Protein AF-A0A6J8EMW8-F1 (afdb_monomer_lite)

Organism: Mytilus coruscus (NCBI:txid42192)

Structure (mmCIF, N/CA/C/O backbone):
data_AF-A0A6J8EMW8-F1
#
_entry.id   AF-A0A6J8EMW8-F1
#
loop_
_atom_site.group_PDB
_atom_site.id
_atom_site.type_symbol
_atom_site.label_atom_id
_atom_site.label_alt_id
_atom_site.label_comp_id
_atom_site.label_asym_id
_atom_site.label_entity_id
_atom_site.label_seq_id
_atom_site.pdbx_PDB_ins_code
_atom_site.Cartn_x
_atom_site.Cartn_y
_atom_site.Cartn_z
_atom_site.occupancy
_atom_site.B_iso_or_equiv
_atom_site.auth_seq_id
_atom_site.auth_comp_id
_atom_site.auth_asym_id
_atom_site.auth_atom_id
_atom_site.pdbx_PDB_model_num
ATOM 1 N N . MET A 1 1 ? 28.071 22.663 7.106 1.00 43.09 1 MET A N 1
ATOM 2 C CA . MET A 1 1 ? 27.279 22.134 5.974 1.00 43.09 1 MET A CA 1
ATOM 3 C C . MET A 1 1 ? 26.063 21.411 6.516 1.00 43.09 1 MET A C 1
ATOM 5 O O . MET A 1 1 ? 26.226 20.433 7.240 1.00 43.09 1 MET A O 1
ATOM 9 N N . GLU A 1 2 ? 24.866 21.883 6.182 1.00 43.53 2 GLU A N 1
ATOM 10 C CA . GLU A 1 2 ? 23.633 21.139 6.447 1.00 43.53 2 GLU A CA 1
ATOM 11 C C . GLU A 1 2 ? 23.593 19.856 5.607 1.00 43.53 2 GLU A C 1
ATOM 13 O O . GLU A 1 2 ? 24.035 19.826 4.455 1.00 43.53 2 GLU A O 1
ATOM 18 N N . LYS A 1 3 ? 23.073 18.764 6.176 1.00 51.41 3 LYS A N 1
ATOM 19 C CA . LYS A 1 3 ? 22.907 17.511 5.433 1.00 51.41 3 LYS A CA 1
ATOM 20 C C . LYS A 1 3 ? 21.648 17.589 4.573 1.00 51.41 3 LYS A C 1
ATOM 22 O O . LYS A 1 3 ? 20.553 17.336 5.060 1.00 51.41 3 LYS A O 1
ATOM 27 N N . THR A 1 4 ? 21.823 17.783 3.269 1.00 61.56 4 THR A N 1
ATOM 28 C CA . THR A 1 4 ? 20.757 17.699 2.246 1.00 61.56 4 THR A CA 1
ATOM 29 C C . THR A 1 4 ? 20.155 16.290 2.067 1.00 61.56 4 THR A C 1
ATOM 31 O O . THR A 1 4 ? 19.261 16.079 1.251 1.00 61.56 4 THR A O 1
ATOM 34 N N . CYS A 1 5 ? 20.643 15.302 2.822 1.00 65.81 5 CYS A N 1
ATOM 35 C CA . CYS A 1 5 ? 20.343 13.880 2.698 1.00 65.81 5 CYS A CA 1
ATOM 36 C C . CYS A 1 5 ? 19.839 13.322 4.041 1.00 65.81 5 CYS A C 1
ATOM 38 O O . CYS A 1 5 ? 20.549 13.358 5.045 1.00 65.81 5 CYS A O 1
ATOM 40 N N . GLY A 1 6 ? 18.633 12.745 4.047 1.00 55.22 6 GLY A N 1
ATOM 41 C CA . GLY A 1 6 ? 17.959 12.240 5.251 1.00 55.22 6 GLY A CA 1
ATOM 42 C C . GLY A 1 6 ? 18.394 10.856 5.753 1.00 55.22 6 GLY A C 1
ATOM 43 O O . GLY A 1 6 ? 17.701 10.276 6.587 1.00 55.22 6 GLY A O 1
ATOM 44 N N . CYS A 1 7 ? 19.495 10.294 5.247 1.00 59.09 7 CYS A N 1
ATOM 45 C CA . CYS A 1 7 ? 19.963 8.963 5.649 1.00 59.09 7 CYS A CA 1
ATOM 46 C C . CYS A 1 7 ? 20.483 8.961 7.095 1.00 59.09 7 CYS A C 1
ATOM 48 O O . CYS A 1 7 ? 21.329 9.780 7.464 1.00 59.09 7 CYS A O 1
ATOM 50 N N . LYS A 1 8 ? 20.007 8.007 7.903 1.00 50.31 8 LYS A N 1
ATOM 51 C CA . LYS A 1 8 ? 20.436 7.792 9.290 1.00 50.31 8 LYS A CA 1
ATOM 52 C C . LYS A 1 8 ? 20.840 6.325 9.465 1.00 50.31 8 LYS A C 1
ATOM 54 O O . LYS A 1 8 ? 20.014 5.436 9.302 1.00 50.31 8 LYS A O 1
ATOM 59 N N . GLY A 1 9 ? 22.102 6.072 9.810 1.00 58.66 9 GLY A N 1
ATOM 60 C CA . GLY A 1 9 ? 22.631 4.718 10.002 1.00 58.66 9 GLY A CA 1
ATOM 61 C C . GLY A 1 9 ? 23.286 4.124 8.751 1.00 58.66 9 GLY A C 1
ATOM 62 O O . GLY A 1 9 ? 23.916 4.835 7.975 1.00 58.66 9 GLY A O 1
ATOM 63 N N . ILE A 1 10 ? 23.168 2.804 8.601 1.00 51.97 10 ILE A N 1
ATOM 64 C CA . ILE A 1 10 ? 24.055 1.965 7.770 1.00 51.97 10 ILE A CA 1
ATOM 65 C C . ILE A 1 10 ? 23.689 1.940 6.278 1.00 51.97 10 ILE A C 1
ATOM 67 O O . ILE A 1 10 ? 24.398 1.346 5.474 1.00 51.97 10 ILE A O 1
ATOM 71 N N . ARG A 1 11 ? 22.551 2.543 5.910 1.00 54.72 11 ARG A N 1
ATOM 72 C CA . ARG A 1 11 ? 22.044 2.591 4.534 1.00 54.72 11 ARG A CA 1
ATOM 73 C C . ARG A 1 11 ? 22.173 4.011 3.992 1.00 54.72 11 ARG A C 1
ATOM 75 O O . ARG A 1 11 ? 21.545 4.939 4.496 1.00 54.72 11 ARG A O 1
ATOM 82 N N . SER A 1 12 ? 22.981 4.156 2.954 1.00 60.19 12 SER A N 1
ATOM 83 C CA . SER A 1 12 ? 23.178 5.369 2.163 1.00 60.19 12 SER A CA 1
ATOM 84 C C . SER A 1 12 ? 22.170 5.448 1.003 1.00 60.19 12 SER A C 1
ATOM 86 O O . SER A 1 12 ? 21.790 4.434 0.412 1.00 60.19 12 SER A O 1
ATOM 88 N N . CYS A 1 13 ? 21.750 6.657 0.625 1.00 60.66 13 CYS A N 1
ATOM 89 C CA . CYS A 1 13 ? 21.109 6.910 -0.670 1.00 60.66 13 CYS A CA 1
ATOM 90 C C . CYS A 1 13 ? 22.155 7.372 -1.695 1.00 60.66 13 CYS A C 1
ATOM 92 O O . CYS A 1 13 ? 23.241 7.801 -1.313 1.00 60.66 13 CYS A O 1
ATOM 94 N N . ILE A 1 14 ? 21.803 7.361 -2.984 1.00 61.41 14 ILE A N 1
ATOM 95 C CA . ILE A 1 14 ? 22.722 7.700 -4.084 1.00 61.41 14 ILE A CA 1
ATOM 96 C C . ILE A 1 14 ? 23.385 9.088 -3.935 1.00 61.41 14 ILE A C 1
ATOM 98 O O . ILE A 1 14 ? 24.559 9.254 -4.255 1.00 61.41 14 ILE A O 1
ATOM 102 N N . LEU A 1 15 ? 22.678 10.075 -3.366 1.00 63.25 15 LEU A N 1
ATOM 103 C CA . LEU A 1 15 ? 23.228 11.407 -3.063 1.00 63.25 15 LEU A CA 1
ATOM 104 C C . LEU A 1 15 ? 24.279 11.361 -1.946 1.00 63.25 15 LEU A C 1
ATOM 106 O O . LEU A 1 15 ? 25.277 12.072 -1.986 1.00 63.25 15 LEU A O 1
ATOM 110 N N . CYS A 1 16 ? 24.045 10.519 -0.940 1.00 65.69 16 CYS A N 1
ATOM 111 C CA . CYS A 1 16 ? 24.935 10.339 0.200 1.00 65.69 16 CYS A CA 1
ATOM 112 C C . CYS A 1 16 ? 26.183 9.494 -0.128 1.00 65.69 16 CYS A C 1
ATOM 114 O O . CYS A 1 16 ? 27.063 9.441 0.725 1.00 65.69 16 CYS A O 1
ATOM 116 N N . GLU A 1 17 ? 26.250 8.857 -1.305 1.00 65.81 17 GLU A N 1
ATOM 117 C CA . GLU A 1 17 ? 27.410 8.086 -1.799 1.00 65.81 17 GLU A CA 1
ATOM 118 C C . GLU A 1 17 ? 28.258 8.876 -2.791 1.00 65.81 17 GLU A C 1
ATOM 120 O O . GLU A 1 17 ? 29.477 8.848 -2.697 1.00 65.81 17 GLU A O 1
ATOM 125 N N . LYS A 1 18 ? 27.620 9.646 -3.688 1.00 65.88 18 LYS A N 1
ATOM 126 C CA . LYS A 1 18 ? 28.316 10.631 -4.538 1.00 65.88 18 LYS A CA 1
ATOM 127 C C . LYS A 1 18 ? 29.030 11.712 -3.715 1.00 65.88 18 LYS A C 1
ATOM 129 O O . LYS A 1 18 ? 29.966 12.337 -4.191 1.00 65.88 18 LYS A O 1
ATOM 134 N N . GLN A 1 19 ? 28.573 11.942 -2.484 1.00 64.25 19 GLN A N 1
ATOM 135 C CA . GLN A 1 19 ? 29.317 12.669 -1.461 1.00 64.25 19 GLN A CA 1
ATOM 136 C C . GLN A 1 19 ? 30.208 11.675 -0.712 1.00 64.25 19 GLN A C 1
ATOM 138 O O . GLN A 1 19 ? 29.730 11.058 0.244 1.00 64.25 19 GLN A O 1
ATOM 143 N N . GLU A 1 20 ? 31.468 11.538 -1.131 1.00 51.03 20 GLU A N 1
ATOM 144 C CA . GLU A 1 20 ? 32.451 10.654 -0.496 1.00 51.03 20 GLU A CA 1
ATOM 145 C C . GLU A 1 20 ? 32.446 10.826 1.030 1.00 51.03 20 GLU A C 1
ATOM 147 O O . GLU A 1 20 ? 32.724 11.899 1.571 1.00 51.03 20 GLU A O 1
ATOM 152 N N . LYS A 1 21 ? 32.081 9.761 1.748 1.00 51.31 21 LYS A N 1
ATOM 153 C CA . LYS A 1 21 ? 32.115 9.713 3.211 1.00 51.31 21 LYS A CA 1
ATOM 154 C C . LYS A 1 21 ? 32.904 8.485 3.640 1.00 51.31 21 LYS A C 1
ATOM 156 O O . LYS A 1 21 ? 32.658 7.418 3.082 1.00 51.31 21 LYS A O 1
ATOM 161 N N . PRO A 1 22 ? 33.787 8.593 4.652 1.00 42.34 22 PRO A N 1
ATOM 162 C CA . PRO A 1 22 ? 34.533 7.446 5.143 1.00 42.34 22 PRO A CA 1
ATOM 163 C C . PRO A 1 22 ? 33.567 6.369 5.633 1.00 42.34 22 PRO A C 1
ATOM 165 O O . PRO A 1 22 ? 32.820 6.572 6.598 1.00 42.34 22 PRO A O 1
ATOM 168 N N . THR A 1 23 ? 33.570 5.224 4.958 1.00 45.28 23 THR A N 1
ATOM 169 C CA . THR A 1 23 ? 32.759 4.071 5.332 1.00 45.28 23 THR A CA 1
ATOM 170 C C . THR A 1 23 ? 33.247 3.569 6.685 1.00 45.28 23 THR A C 1
ATOM 172 O O . THR A 1 23 ? 34.310 2.958 6.779 1.00 45.28 23 THR A O 1
ATOM 175 N N . LYS A 1 24 ? 32.485 3.812 7.759 1.00 42.31 24 LYS A N 1
ATOM 176 C CA . LYS A 1 24 ? 32.737 3.125 9.030 1.00 42.31 24 LYS A CA 1
ATOM 177 C C . LYS A 1 24 ? 32.479 1.641 8.800 1.00 42.31 24 LYS A C 1
ATOM 179 O O . LYS A 1 24 ? 31.320 1.234 8.733 1.00 42.31 24 LYS A O 1
ATOM 184 N N . GLN A 1 25 ? 33.555 0.868 8.653 1.00 42.25 25 GLN A N 1
ATOM 185 C CA . GLN A 1 25 ? 33.503 -0.586 8.563 1.00 42.25 25 GLN A CA 1
ATOM 186 C C . GLN A 1 25 ? 32.680 -1.113 9.739 1.00 42.25 25 GLN A C 1
ATOM 188 O O . GLN A 1 25 ? 33.039 -0.929 10.902 1.00 42.25 25 GLN A O 1
ATOM 193 N N . GLN A 1 26 ? 31.547 -1.735 9.432 1.00 46.72 26 GLN A N 1
ATOM 194 C CA . GLN A 1 26 ? 30.819 -2.518 10.412 1.00 46.72 26 GLN A CA 1
ATOM 195 C C . GLN A 1 26 ? 31.271 -3.962 10.288 1.00 46.72 26 GLN A C 1
ATOM 197 O O . GLN A 1 26 ? 31.172 -4.550 9.213 1.00 46.72 26 GLN A O 1
ATOM 202 N N . ASN A 1 27 ? 31.721 -4.529 11.406 1.00 38.59 27 ASN A N 1
ATOM 203 C CA . ASN A 1 27 ? 31.929 -5.963 11.537 1.00 38.59 27 ASN A CA 1
ATOM 204 C C . ASN A 1 27 ? 30.589 -6.675 11.320 1.00 38.59 27 ASN A C 1
ATOM 206 O O . ASN A 1 27 ? 29.778 -6.787 12.239 1.00 38.59 27 ASN A O 1
ATOM 210 N N . CYS A 1 28 ? 30.354 -7.142 10.095 1.00 38.62 28 CYS A N 1
ATOM 211 C CA . CYS A 1 28 ? 29.247 -8.031 9.793 1.00 38.62 28 CYS A CA 1
ATOM 212 C C . CYS A 1 28 ? 29.591 -9.400 10.391 1.00 38.62 28 CYS A C 1
ATOM 214 O O . CYS A 1 28 ? 30.451 -10.118 9.881 1.00 38.62 28 CYS A O 1
ATOM 216 N N . GLN A 1 29 ? 28.992 -9.721 11.538 1.00 43.06 29 GLN A N 1
ATOM 217 C CA . GLN A 1 29 ? 29.169 -11.028 12.163 1.00 43.06 29 GLN A CA 1
ATOM 218 C C . GLN A 1 29 ? 28.589 -12.108 11.244 1.00 43.06 29 GLN A C 1
ATOM 220 O O . GLN A 1 29 ? 27.464 -11.952 10.780 1.00 43.06 29 GLN A O 1
ATOM 225 N N . LYS A 1 30 ? 29.396 -13.153 10.998 1.00 41.03 30 LYS A N 1
ATOM 226 C CA . LYS A 1 30 ? 29.117 -14.400 10.256 1.00 41.03 30 LYS A CA 1
ATOM 227 C C . LYS A 1 30 ? 27.807 -14.398 9.457 1.00 41.03 30 LYS A C 1
ATOM 229 O O . LYS A 1 30 ? 26.738 -14.640 10.006 1.00 41.03 30 LYS A O 1
ATOM 234 N N . SER A 1 31 ? 27.929 -14.202 8.148 1.00 47.88 31 SER A N 1
ATOM 235 C CA . SER A 1 31 ? 26.835 -14.393 7.201 1.00 47.88 31 SER A CA 1
ATOM 236 C C . SER A 1 31 ? 26.283 -15.816 7.281 1.00 47.88 31 SER A C 1
ATOM 238 O O . SER A 1 31 ? 26.969 -16.769 6.900 1.00 47.88 31 SER A O 1
ATOM 240 N N . ASP A 1 32 ? 25.024 -15.951 7.696 1.00 47.19 32 ASP A N 1
ATOM 241 C CA . ASP A 1 32 ? 24.216 -17.094 7.285 1.00 47.19 32 ASP A CA 1
ATOM 242 C C . ASP A 1 32 ? 24.241 -17.167 5.751 1.00 47.19 32 ASP A C 1
ATOM 244 O O . ASP A 1 32 ? 24.115 -16.145 5.068 1.00 47.19 32 ASP A O 1
ATOM 248 N N . CYS A 1 33 ? 24.426 -18.364 5.195 1.00 54.94 33 CYS A N 1
ATOM 249 C CA . CYS A 1 33 ? 24.349 -18.560 3.751 1.00 54.94 33 CYS A CA 1
ATOM 250 C C . CYS A 1 33 ? 22.879 -18.414 3.331 1.00 54.94 33 CYS A C 1
ATOM 252 O O . CYS A 1 33 ? 22.048 -19.248 3.689 1.00 54.94 33 CYS A O 1
ATOM 254 N N . VAL A 1 34 ? 22.557 -17.326 2.628 1.00 64.12 34 VAL A N 1
ATOM 255 C CA . VAL A 1 34 ? 21.206 -17.019 2.142 1.00 64.12 34 VAL A CA 1
ATOM 256 C C . VAL A 1 34 ? 21.229 -17.022 0.621 1.00 64.12 34 VAL A C 1
ATOM 258 O O . VAL A 1 34 ? 21.973 -16.250 0.019 1.00 64.12 34 VAL A O 1
ATOM 261 N N . ASP A 1 35 ? 20.393 -17.859 0.014 1.00 72.94 35 ASP A N 1
ATOM 262 C CA . ASP A 1 35 ? 20.190 -17.871 -1.433 1.00 72.94 35 ASP A CA 1
ATOM 263 C C . ASP A 1 35 ? 19.487 -16.580 -1.887 1.00 72.94 35 ASP A C 1
ATOM 265 O O . ASP A 1 35 ? 18.457 -16.180 -1.332 1.00 72.94 35 ASP A O 1
ATOM 269 N N . ILE A 1 36 ? 20.049 -15.919 -2.901 1.00 73.25 36 ILE A N 1
ATOM 270 C CA . ILE A 1 36 ? 19.516 -14.676 -3.474 1.00 73.25 36 ILE A CA 1
ATOM 271 C C . ILE A 1 36 ? 18.836 -14.998 -4.802 1.00 73.25 36 ILE A C 1
ATOM 273 O O . ILE A 1 36 ? 19.424 -15.658 -5.659 1.00 73.25 36 ILE A O 1
ATOM 277 N N . TYR A 1 37 ? 17.610 -14.503 -4.980 1.00 78.75 37 TYR A N 1
ATOM 278 C CA . TYR A 1 37 ? 16.812 -14.732 -6.180 1.00 78.75 37 TYR A CA 1
ATOM 279 C C . TYR A 1 37 ? 16.328 -13.419 -6.797 1.00 78.75 37 TYR A C 1
ATOM 281 O O . TYR A 1 37 ? 15.740 -12.588 -6.103 1.00 78.75 37 TYR A O 1
ATOM 289 N N . ASP A 1 38 ? 16.491 -13.290 -8.111 1.00 78.81 38 ASP A N 1
ATOM 290 C CA . ASP A 1 38 ? 15.927 -12.197 -8.898 1.00 78.81 38 ASP A CA 1
ATOM 291 C C . ASP A 1 38 ? 14.484 -12.534 -9.300 1.00 78.81 38 ASP A C 1
ATOM 293 O O . ASP A 1 38 ? 14.216 -13.572 -9.911 1.00 78.81 38 ASP A O 1
ATOM 297 N N . PHE A 1 39 ? 13.536 -11.658 -8.959 1.00 78.56 39 PHE A N 1
ATOM 298 C CA . PHE A 1 39 ? 12.125 -11.826 -9.310 1.00 78.56 39 PHE A CA 1
ATOM 299 C C . PHE A 1 39 ? 11.807 -11.183 -10.661 1.00 78.56 39 PHE A C 1
ATOM 301 O O . PHE A 1 39 ? 11.832 -9.959 -10.795 1.00 78.56 39 PHE A O 1
ATOM 308 N N . PHE A 1 40 ? 11.453 -12.001 -11.655 1.00 76.38 40 PHE A N 1
ATOM 309 C CA . PHE A 1 40 ? 11.053 -11.508 -12.971 1.00 76.38 40 PHE A CA 1
ATOM 310 C C . PHE A 1 40 ? 9.530 -11.398 -13.071 1.00 76.38 40 PHE A C 1
ATOM 312 O O . PHE A 1 40 ? 8.828 -12.401 -13.212 1.00 76.38 40 PHE A O 1
ATOM 319 N N . ALA A 1 41 ? 9.035 -10.159 -13.016 1.00 69.94 41 ALA A N 1
ATOM 320 C CA . ALA A 1 41 ? 7.611 -9.834 -12.966 1.00 69.94 41 ALA A CA 1
ATOM 321 C C . ALA A 1 41 ? 6.795 -10.456 -14.114 1.00 69.94 41 ALA A C 1
ATOM 323 O O . ALA A 1 41 ? 5.781 -11.095 -13.857 1.00 69.94 41 ALA A O 1
ATOM 324 N N . ILE A 1 42 ? 7.263 -10.330 -15.361 1.00 67.94 42 ILE A N 1
ATOM 325 C CA . ILE A 1 42 ? 6.510 -10.727 -16.568 1.00 67.94 42 ILE A CA 1
ATOM 326 C C . ILE A 1 42 ? 6.131 -12.219 -16.562 1.00 67.94 42 ILE A C 1
ATOM 328 O O . ILE A 1 42 ? 5.068 -12.580 -17.054 1.00 67.94 42 ILE A O 1
ATOM 332 N N . VAL A 1 43 ? 6.973 -13.085 -15.984 1.00 66.94 43 VAL A N 1
ATOM 333 C CA . VAL A 1 43 ? 6.746 -14.546 -15.957 1.00 66.94 43 VAL A CA 1
ATOM 334 C C . VAL A 1 43 ? 6.496 -15.102 -14.548 1.00 66.94 43 VAL A C 1
ATOM 336 O O . VAL A 1 43 ? 6.361 -16.312 -14.389 1.00 66.94 43 VAL A O 1
ATOM 339 N N . VAL A 1 44 ? 6.478 -14.238 -13.523 1.00 68.00 44 VAL A N 1
ATOM 340 C CA . VAL A 1 44 ? 6.294 -14.575 -12.095 1.00 68.00 44 VAL A CA 1
ATOM 341 C C . VAL A 1 44 ? 7.218 -15.723 -11.624 1.00 68.00 44 VAL A C 1
ATOM 343 O O . VAL A 1 44 ? 6.817 -16.632 -10.893 1.00 68.00 44 VAL A O 1
ATOM 346 N N . LYS A 1 45 ? 8.493 -15.692 -12.045 1.00 72.88 45 LYS A N 1
ATOM 347 C CA . LYS A 1 45 ? 9.536 -16.658 -11.631 1.00 72.88 45 LYS A CA 1
ATOM 348 C C . LYS A 1 45 ? 10.634 -15.982 -10.814 1.00 72.88 45 LYS A C 1
ATOM 350 O O . LYS A 1 45 ? 10.995 -14.832 -11.067 1.00 72.88 45 LYS A O 1
ATOM 355 N N . LEU A 1 46 ? 11.184 -16.736 -9.864 1.00 70.44 46 LEU A N 1
ATOM 356 C CA . LEU A 1 46 ? 12.401 -16.397 -9.127 1.00 70.44 46 LEU A CA 1
ATOM 357 C C . LEU A 1 46 ? 13.591 -17.149 -9.724 1.00 70.44 46 LEU A C 1
ATOM 359 O O . LEU A 1 46 ? 13.548 -18.376 -9.818 1.00 70.44 46 LEU A O 1
ATOM 363 N N . TRP A 1 47 ? 14.655 -16.430 -10.073 1.00 76.81 47 TRP A N 1
ATOM 364 C CA . TRP A 1 47 ? 15.882 -16.975 -10.658 1.00 76.81 47 TRP A CA 1
ATOM 365 C C . TRP A 1 47 ? 17.021 -16.910 -9.645 1.00 76.81 47 TRP A C 1
ATOM 367 O O . TRP A 1 47 ? 17.319 -15.827 -9.152 1.00 76.81 47 TRP A O 1
ATOM 377 N N . LEU A 1 48 ? 17.659 -18.040 -9.324 1.00 75.56 48 LEU A N 1
ATOM 378 C CA . LEU A 1 48 ? 18.800 -18.051 -8.401 1.00 75.56 48 LEU A CA 1
ATOM 379 C C . LEU A 1 48 ? 19.968 -17.247 -8.998 1.00 75.56 48 LEU A C 1
ATOM 381 O O . LEU A 1 48 ? 20.451 -17.574 -10.081 1.00 75.56 48 LEU A O 1
ATOM 385 N N . GLN A 1 49 ? 20.418 -16.213 -8.284 1.00 64.94 49 GLN A N 1
ATOM 386 C CA . GLN A 1 49 ? 21.503 -15.329 -8.719 1.00 64.94 49 GLN A CA 1
ATOM 387 C C . GLN A 1 49 ? 22.876 -15.926 -8.369 1.00 64.94 49 GLN A C 1
ATOM 389 O O . GLN A 1 49 ? 23.785 -15.932 -9.193 1.00 64.94 49 GLN A O 1
ATOM 394 N N . SER A 1 50 ? 23.011 -16.470 -7.154 1.00 58.75 50 SER A N 1
ATOM 395 C CA . SER A 1 50 ? 24.060 -17.415 -6.744 1.00 58.75 50 SER A CA 1
ATOM 396 C C . SER A 1 50 ? 23.704 -18.015 -5.379 1.00 58.75 50 SER A C 1
ATOM 398 O O . SER A 1 50 ? 23.155 -17.318 -4.523 1.00 58.75 50 SER A O 1
ATOM 400 N N . SER A 1 51 ? 24.034 -19.289 -5.155 1.00 50.34 51 SER A N 1
ATOM 401 C CA . SER A 1 51 ? 24.212 -19.817 -3.800 1.00 50.34 51 SER A CA 1
ATOM 402 C C . SER A 1 51 ? 25.685 -19.617 -3.419 1.00 50.34 51 SER A C 1
ATOM 404 O O . SER A 1 51 ? 26.577 -19.826 -4.240 1.00 50.34 51 SER A O 1
ATOM 406 N N . GLN A 1 52 ? 25.992 -19.248 -2.172 1.00 48.66 52 GLN A N 1
ATOM 407 C CA . GLN A 1 52 ? 27.387 -19.272 -1.686 1.00 48.66 52 GLN A CA 1
ATOM 408 C C . GLN A 1 52 ? 27.800 -20.665 -1.173 1.00 48.66 52 GLN A C 1
ATOM 410 O O . GLN A 1 52 ? 28.664 -20.793 -0.306 1.00 48.66 52 GLN A O 1
ATOM 415 N N . LYS A 1 53 ? 27.180 -21.726 -1.705 1.00 41.44 53 LYS A N 1
ATOM 416 C CA . LYS A 1 53 ? 27.499 -23.122 -1.396 1.00 41.44 53 LYS A CA 1
ATOM 417 C C . LYS A 1 53 ? 27.947 -23.857 -2.660 1.00 41.44 53 LYS A C 1
ATOM 419 O O . LYS A 1 53 ? 27.126 -24.307 -3.448 1.00 41.44 53 LYS A O 1
ATOM 424 N N . SER A 1 54 ? 29.266 -24.000 -2.779 1.00 37.62 54 SER A N 1
ATOM 425 C CA . SER A 1 54 ? 29.981 -25.092 -3.470 1.00 37.62 54 SER A CA 1
ATOM 426 C C . SER A 1 54 ? 29.740 -25.373 -4.965 1.00 37.62 54 SER A C 1
ATOM 428 O O . SER A 1 54 ? 30.446 -26.222 -5.495 1.00 37.62 54 SER A O 1
ATOM 430 N N . ASP A 1 55 ? 28.888 -24.647 -5.695 1.00 38.47 55 ASP A N 1
ATOM 431 C CA . ASP A 1 55 ? 28.722 -24.864 -7.153 1.00 38.47 55 ASP A CA 1
ATOM 432 C C . ASP A 1 55 ? 29.962 -24.451 -8.001 1.00 38.47 55 ASP A C 1
ATOM 434 O O . ASP A 1 55 ? 29.982 -24.656 -9.216 1.00 38.47 55 ASP A O 1
ATOM 438 N N . ILE A 1 56 ? 31.029 -23.928 -7.372 1.00 41.22 56 ILE A N 1
ATOM 439 C CA . ILE A 1 56 ? 32.347 -23.700 -8.002 1.00 41.22 56 ILE A CA 1
ATOM 440 C C . ILE A 1 56 ? 33.088 -25.030 -8.261 1.00 41.22 56 ILE A C 1
ATOM 442 O O . ILE A 1 56 ? 33.765 -25.145 -9.280 1.00 41.22 56 ILE A O 1
ATOM 446 N N . ASP A 1 57 ? 32.907 -26.051 -7.413 1.00 39.84 57 ASP A N 1
ATOM 447 C CA . ASP A 1 57 ? 33.623 -27.338 -7.526 1.00 39.84 57 ASP A CA 1
ATOM 448 C C . ASP A 1 57 ? 32.923 -28.368 -8.441 1.00 39.84 57 ASP A C 1
ATOM 450 O O . ASP A 1 57 ? 33.453 -29.454 -8.667 1.00 39.84 57 ASP A O 1
ATOM 454 N N . GLU A 1 58 ? 31.757 -28.042 -9.017 1.00 38.72 58 GLU A N 1
ATOM 455 C CA . GLU A 1 58 ? 31.039 -28.919 -9.966 1.00 38.72 58 GLU A CA 1
ATOM 456 C C . GLU A 1 58 ? 30.933 -28.372 -11.404 1.00 38.72 58 GLU A C 1
ATOM 458 O O . GLU A 1 58 ? 30.288 -28.994 -12.248 1.00 38.72 58 GLU A O 1
ATOM 463 N N . GLY A 1 59 ? 31.568 -27.237 -11.726 1.00 38.41 59 GLY A N 1
ATOM 464 C CA . GLY A 1 59 ? 31.746 -26.784 -13.117 1.00 38.41 59 GLY A CA 1
ATOM 465 C C . GLY A 1 59 ? 30.455 -26.521 -13.916 1.00 38.41 59 GLY A C 1
ATOM 466 O O . GLY A 1 59 ? 30.473 -26.582 -15.144 1.00 38.41 59 GLY A O 1
ATOM 467 N N . LYS A 1 60 ? 29.328 -26.243 -13.244 1.00 42.03 60 LYS A N 1
ATOM 468 C CA . LYS A 1 60 ? 27.977 -26.153 -13.849 1.00 42.03 60 LYS A CA 1
ATOM 469 C C . LYS A 1 60 ? 27.455 -24.736 -14.110 1.00 42.03 60 LYS A C 1
ATOM 471 O O . LYS A 1 60 ? 26.305 -24.574 -14.512 1.00 42.03 60 LYS A O 1
ATOM 476 N N . LEU A 1 61 ? 28.287 -23.713 -13.930 1.00 39.22 61 LEU A N 1
ATOM 477 C CA . LEU A 1 61 ? 27.985 -22.331 -14.317 1.00 39.22 61 LEU A CA 1
ATOM 478 C C . LEU A 1 61 ? 28.809 -21.947 -15.549 1.00 39.22 61 LEU A C 1
ATOM 480 O O . LEU A 1 61 ? 29.807 -21.237 -15.462 1.00 39.22 61 LEU A O 1
ATOM 484 N N . SER A 1 62 ? 28.382 -22.434 -16.714 1.00 37.06 62 SER A N 1
ATOM 485 C CA . SER A 1 62 ? 28.986 -22.087 -18.000 1.00 37.06 62 SER A CA 1
ATOM 486 C C . SER A 1 62 ? 28.693 -20.629 -18.370 1.00 37.06 62 SER A C 1
ATOM 488 O O . SER A 1 62 ? 27.641 -20.343 -18.935 1.00 37.06 62 SER A O 1
ATOM 490 N N . ASN A 1 63 ? 29.624 -19.731 -18.037 1.00 35.12 63 ASN A N 1
ATOM 491 C CA . ASN A 1 63 ? 30.001 -18.484 -18.727 1.00 35.12 63 ASN A CA 1
ATOM 492 C C . ASN A 1 63 ? 28.919 -17.627 -19.423 1.00 35.12 63 ASN A C 1
ATOM 494 O O . ASN A 1 63 ? 29.237 -16.865 -20.333 1.00 35.12 63 ASN A O 1
ATOM 498 N N . CYS A 1 64 ? 27.664 -17.646 -18.975 1.00 37.88 64 CYS A N 1
ATOM 499 C CA . CYS A 1 64 ? 26.754 -16.543 -19.247 1.00 37.88 64 CYS A CA 1
ATOM 500 C C . CYS A 1 64 ? 27.172 -15.399 -18.321 1.00 37.88 64 CYS A C 1
ATOM 502 O O . CYS A 1 64 ? 26.681 -15.286 -17.194 1.00 37.88 64 CYS A O 1
ATOM 504 N N . GLU A 1 65 ? 28.148 -14.621 -18.796 1.00 34.50 65 GLU A N 1
ATOM 505 C CA . GLU A 1 65 ? 28.695 -13.445 -18.128 1.00 34.50 65 GLU A CA 1
ATOM 506 C C . GLU A 1 65 ? 27.590 -12.479 -17.676 1.00 34.50 65 GLU A C 1
ATOM 508 O O . GLU A 1 65 ? 26.420 -12.573 -18.059 1.00 34.50 65 GLU A O 1
ATOM 513 N N . ILE A 1 66 ? 27.984 -11.531 -16.829 1.00 41.50 66 ILE A N 1
ATOM 514 C CA . ILE A 1 66 ? 27.122 -10.529 -16.199 1.00 41.50 66 ILE A CA 1
ATOM 515 C C . ILE A 1 66 ? 26.672 -9.505 -17.261 1.00 41.50 66 ILE A C 1
ATOM 517 O O . ILE A 1 66 ? 27.118 -8.359 -17.286 1.00 41.50 66 ILE A O 1
ATOM 521 N N . ILE A 1 67 ? 25.796 -9.925 -18.176 1.00 33.25 67 ILE A N 1
ATOM 522 C CA . ILE A 1 67 ? 25.280 -9.082 -19.252 1.00 33.25 67 ILE A CA 1
ATOM 523 C C . ILE A 1 67 ? 24.065 -8.311 -18.734 1.00 33.25 67 ILE A C 1
ATOM 525 O O . ILE A 1 67 ? 22.971 -8.844 -18.543 1.00 33.25 67 ILE A O 1
ATOM 529 N N . ALA A 1 68 ? 24.267 -7.012 -18.532 1.00 35.66 68 ALA A N 1
ATOM 530 C CA . ALA A 1 68 ? 23.236 -6.057 -18.153 1.00 35.66 68 ALA A CA 1
ATOM 531 C C . ALA A 1 68 ? 22.338 -5.663 -19.349 1.00 35.66 68 ALA A C 1
ATOM 533 O O . ALA A 1 68 ? 22.264 -4.489 -19.711 1.00 35.66 68 ALA A O 1
ATOM 534 N N . THR A 1 69 ? 21.644 -6.629 -19.962 1.00 33.00 69 THR A N 1
ATOM 535 C CA . THR A 1 69 ? 20.677 -6.387 -21.053 1.00 33.00 69 THR A CA 1
ATOM 536 C C . THR A 1 69 ? 19.288 -6.937 -20.719 1.00 33.00 69 THR A C 1
ATOM 538 O O . THR A 1 69 ? 19.176 -8.115 -20.385 1.00 33.00 69 THR A O 1
ATOM 541 N N . PRO A 1 70 ? 18.205 -6.150 -20.869 1.00 39.97 70 PRO A N 1
ATOM 542 C CA . PRO A 1 70 ? 16.836 -6.579 -20.569 1.00 39.97 70 PRO A CA 1
ATOM 543 C C . PRO A 1 70 ? 16.181 -7.407 -21.696 1.00 39.97 70 PRO A C 1
ATOM 545 O O . PRO A 1 70 ? 14.957 -7.437 -21.797 1.00 39.97 70 PRO A O 1
ATOM 548 N N . GLN A 1 71 ? 16.965 -8.063 -22.559 1.00 40.16 71 GLN A N 1
ATOM 549 C CA . GLN A 1 71 ? 16.444 -8.920 -23.626 1.00 40.16 71 GLN A CA 1
ATOM 550 C C . GLN A 1 71 ? 16.468 -10.389 -23.205 1.00 40.16 71 GLN A C 1
ATOM 552 O O . GLN A 1 71 ? 17.512 -11.027 -23.101 1.00 40.16 71 GLN A O 1
ATOM 557 N N . CYS A 1 72 ? 15.264 -10.896 -22.952 1.00 50.16 72 CYS A N 1
ATOM 558 C CA . CYS A 1 72 ? 14.965 -12.312 -22.808 1.00 50.16 72 CYS A CA 1
ATOM 559 C C . CYS A 1 72 ? 15.192 -13.030 -24.152 1.00 50.16 72 CYS A C 1
ATOM 561 O O . CYS A 1 72 ? 14.915 -12.453 -25.203 1.00 50.16 72 CYS A O 1
ATOM 563 N N . CYS A 1 73 ? 15.654 -14.280 -24.126 1.00 36.38 73 CYS A N 1
ATOM 564 C CA . CYS A 1 73 ? 15.680 -15.162 -25.293 1.00 36.38 73 CYS A CA 1
ATOM 565 C C . CYS A 1 73 ? 14.585 -16.233 -25.169 1.00 36.38 73 CYS A C 1
ATOM 567 O O . CYS A 1 73 ? 14.358 -16.784 -24.092 1.00 36.38 73 CYS A O 1
ATOM 569 N N . GLU A 1 74 ? 13.919 -16.539 -26.284 1.00 38.41 74 GLU A N 1
ATOM 570 C CA . GLU A 1 74 ? 12.793 -17.489 -26.358 1.00 38.41 74 GLU A CA 1
ATOM 571 C C . GLU A 1 74 ? 13.225 -18.969 -26.303 1.00 38.41 74 GLU A C 1
ATOM 573 O O . GLU A 1 74 ? 12.391 -19.865 -26.369 1.00 38.41 74 GLU A O 1
ATOM 578 N N . SER A 1 75 ? 14.526 -19.241 -26.173 1.00 38.78 75 SER A N 1
ATOM 579 C CA . SER A 1 75 ? 15.148 -20.557 -26.369 1.00 38.78 75 SER A CA 1
ATOM 580 C C . SER A 1 75 ? 15.923 -21.067 -25.144 1.00 38.78 75 SER A C 1
ATOM 582 O O . SER A 1 75 ? 16.995 -21.656 -25.267 1.00 38.78 75 SER A O 1
ATOM 584 N N . HIS A 1 76 ? 15.364 -20.885 -23.945 1.00 43.75 76 HIS A N 1
ATOM 585 C CA . HIS A 1 76 ? 15.785 -21.619 -22.742 1.00 43.75 76 HIS A CA 1
ATOM 586 C C . HIS A 1 76 ? 14.782 -22.721 -22.403 1.00 43.75 76 HIS A C 1
ATOM 588 O O . HIS A 1 76 ? 14.032 -22.639 -21.427 1.00 43.75 76 HIS A O 1
ATOM 594 N N . ASP A 1 77 ? 14.804 -23.742 -23.254 1.00 39.22 77 ASP A N 1
ATOM 595 C CA . ASP A 1 77 ? 14.027 -24.969 -23.138 1.00 39.22 77 ASP A CA 1
ATOM 596 C C . ASP A 1 77 ? 14.836 -26.085 -22.440 1.00 39.22 77 ASP A C 1
ATOM 598 O O . ASP A 1 77 ? 16.048 -26.189 -22.620 1.00 39.22 77 ASP A O 1
ATOM 602 N N . GLU A 1 78 ? 14.139 -26.860 -21.608 1.00 43.59 78 GLU A N 1
ATOM 603 C CA . GLU A 1 78 ? 14.417 -28.128 -20.898 1.00 43.59 78 GLU A CA 1
ATOM 604 C C . GLU A 1 78 ? 15.831 -28.612 -20.456 1.00 43.59 78 GLU A C 1
ATOM 606 O O . GLU A 1 78 ? 15.889 -29.547 -19.658 1.00 43.59 78 GLU A O 1
ATOM 611 N N . GLN A 1 79 ? 16.974 -28.029 -20.846 1.00 45.09 79 GLN A N 1
ATOM 612 C CA . GLN A 1 79 ? 18.304 -28.678 -20.699 1.00 45.09 79 GLN A CA 1
ATOM 613 C C . GLN A 1 79 ? 19.336 -27.953 -19.802 1.00 45.09 79 GLN A C 1
ATOM 615 O O . GLN A 1 79 ? 20.536 -28.207 -19.884 1.00 45.09 79 GLN A O 1
ATOM 620 N N . GLY A 1 80 ? 18.870 -27.127 -18.857 1.00 49.00 80 GLY A N 1
ATOM 621 C CA . GLY A 1 80 ? 19.700 -26.493 -17.813 1.00 49.00 80 GLY A CA 1
ATOM 622 C C . GLY A 1 80 ? 20.411 -25.215 -18.282 1.00 49.00 80 GLY A C 1
ATOM 623 O O . GLY A 1 80 ? 20.919 -25.119 -19.389 1.00 49.00 80 GLY A O 1
ATOM 624 N N . THR A 1 81 ? 20.450 -24.143 -17.489 1.00 50.50 81 THR A N 1
ATOM 625 C CA . THR A 1 81 ? 21.562 -23.942 -16.530 1.00 50.50 81 THR A CA 1
ATOM 626 C C . THR A 1 81 ? 21.224 -22.968 -15.385 1.00 50.50 81 THR A C 1
ATOM 628 O O . THR A 1 81 ? 22.097 -22.611 -14.599 1.00 50.50 81 THR A O 1
ATOM 631 N N . ARG A 1 82 ? 19.959 -22.547 -15.221 1.00 50.06 82 ARG A N 1
ATOM 632 C CA . ARG A 1 82 ? 19.513 -21.761 -14.050 1.00 50.06 82 ARG A CA 1
ATOM 633 C C . ARG A 1 82 ? 18.326 -22.418 -13.352 1.00 50.06 82 ARG A C 1
ATOM 635 O O . ARG A 1 82 ? 17.258 -22.570 -13.938 1.00 50.06 82 ARG A O 1
ATOM 642 N N . LYS A 1 83 ? 18.502 -22.759 -12.071 1.00 60.97 83 LYS A N 1
ATOM 643 C CA . LYS A 1 83 ? 17.411 -23.202 -11.190 1.00 60.97 83 LYS A CA 1
ATOM 644 C C . LYS A 1 83 ? 16.467 -22.017 -10.958 1.00 60.97 83 LYS A C 1
ATOM 646 O O . LYS A 1 83 ? 16.855 -21.039 -10.315 1.00 60.97 83 LYS A O 1
ATOM 651 N N . PHE A 1 84 ? 15.242 -22.111 -11.469 1.00 64.25 84 PHE A N 1
ATOM 652 C CA . PHE A 1 84 ? 14.151 -21.215 -11.091 1.00 64.25 84 PHE A CA 1
ATOM 653 C C . PHE A 1 84 ? 13.198 -21.923 -10.128 1.00 64.25 84 PHE A C 1
ATOM 655 O O . PHE A 1 84 ? 13.092 -23.149 -10.134 1.00 64.25 84 PHE A O 1
ATOM 662 N N . ILE A 1 85 ? 12.484 -21.148 -9.317 1.00 71.75 85 ILE A N 1
ATOM 663 C CA . ILE A 1 85 ? 11.370 -21.654 -8.510 1.00 71.75 85 ILE A CA 1
ATOM 664 C C . ILE A 1 85 ? 10.085 -20.915 -8.879 1.00 71.75 85 ILE A C 1
ATOM 666 O O . ILE A 1 85 ? 10.090 -19.705 -9.133 1.00 71.75 85 ILE A O 1
ATOM 670 N N . HIS A 1 86 ? 8.975 -21.651 -8.908 1.00 66.25 86 HIS A N 1
ATOM 671 C CA . HIS A 1 86 ? 7.650 -21.045 -8.961 1.00 66.25 86 HIS A CA 1
ATOM 672 C C . HIS A 1 86 ? 7.400 -20.281 -7.663 1.00 66.25 86 HIS A C 1
ATOM 674 O O . HIS A 1 86 ? 7.663 -20.798 -6.575 1.00 66.25 86 HIS A O 1
ATOM 680 N N . PHE A 1 87 ? 6.870 -19.065 -7.780 1.00 70.44 87 PHE A N 1
ATOM 681 C CA . PHE A 1 87 ? 6.611 -18.202 -6.635 1.00 70.44 87 PHE A CA 1
ATOM 682 C C . PHE A 1 87 ? 5.108 -17.929 -6.472 1.00 70.44 87 PHE A C 1
ATOM 684 O O . PHE A 1 87 ? 4.630 -16.849 -6.821 1.00 70.44 87 PHE A O 1
ATOM 691 N N . PRO A 1 88 ? 4.332 -18.918 -5.980 1.00 71.06 88 PRO A N 1
ATOM 692 C CA . PRO A 1 88 ? 2.909 -18.732 -5.734 1.00 71.06 88 PRO A CA 1
ATOM 693 C C . PRO A 1 88 ? 2.704 -17.696 -4.624 1.00 71.06 88 PRO A C 1
ATOM 695 O O . PRO A 1 88 ? 3.427 -17.690 -3.624 1.00 71.06 88 PRO A O 1
ATOM 698 N N . GLY A 1 89 ? 1.694 -16.841 -4.781 1.00 72.44 89 GLY A N 1
ATOM 699 C CA . GLY A 1 89 ? 1.435 -15.739 -3.850 1.00 72.44 89 GLY A CA 1
ATOM 700 C C . GLY A 1 89 ? 1.628 -14.335 -4.431 1.00 72.44 89 GLY A C 1
ATOM 701 O O . GLY A 1 89 ? 1.595 -13.368 -3.672 1.00 72.44 89 GLY A O 1
ATOM 702 N N . ILE A 1 90 ? 1.868 -14.205 -5.742 1.00 76.88 90 ILE A N 1
ATOM 703 C CA . ILE A 1 90 ? 1.976 -12.914 -6.432 1.00 76.88 90 ILE A CA 1
ATOM 704 C C . ILE A 1 90 ? 1.115 -12.917 -7.696 1.00 76.88 90 ILE A C 1
ATOM 706 O O . ILE A 1 90 ? 1.257 -13.785 -8.554 1.00 76.88 90 ILE A O 1
ATOM 710 N N . HIS A 1 91 ? 0.282 -11.885 -7.821 1.00 79.31 91 HIS A N 1
ATOM 711 C CA . HIS A 1 91 ? -0.379 -11.484 -9.060 1.00 79.31 91 HIS A CA 1
ATOM 712 C C . HIS A 1 91 ? 0.166 -10.118 -9.480 1.00 79.31 91 HIS A C 1
ATOM 714 O O . HIS A 1 91 ? 0.464 -9.281 -8.626 1.00 79.31 91 HIS A O 1
ATOM 720 N N . ILE A 1 92 ? 0.302 -9.891 -10.786 1.00 82.50 92 ILE A N 1
ATOM 721 C CA . ILE A 1 92 ? 0.768 -8.619 -11.342 1.00 82.50 92 ILE A CA 1
ATOM 722 C C . ILE A 1 92 ? -0.235 -8.171 -12.391 1.00 82.50 92 ILE A C 1
ATOM 724 O O . ILE A 1 92 ? -0.493 -8.884 -13.357 1.00 82.50 92 ILE A O 1
ATOM 728 N N . TYR A 1 93 ? -0.778 -6.978 -12.183 1.00 84.25 93 TYR A N 1
ATOM 729 C CA . TYR A 1 93 ? -1.672 -6.310 -13.113 1.00 84.25 93 TYR A CA 1
ATOM 730 C C . TYR A 1 93 ? -0.896 -5.148 -13.730 1.00 84.25 93 TYR A C 1
ATOM 732 O O . TYR A 1 93 ? -0.681 -4.123 -13.081 1.00 84.25 93 TYR A O 1
ATOM 740 N N . CYS A 1 94 ? -0.408 -5.344 -14.956 1.00 85.12 94 CYS A N 1
ATOM 741 C CA . CYS A 1 94 ? 0.161 -4.260 -15.753 1.00 85.12 94 CYS A CA 1
ATOM 742 C C . CYS A 1 94 ? -0.927 -3.223 -16.056 1.00 85.12 94 CYS A C 1
ATOM 744 O O . CYS A 1 94 ? -2.105 -3.574 -16.136 1.00 85.12 94 CYS A O 1
ATOM 746 N N . ASP A 1 95 ? -0.530 -1.955 -16.174 1.00 88.31 95 ASP A N 1
ATOM 747 C CA . ASP A 1 95 ? -1.410 -0.844 -16.569 1.00 88.31 95 ASP A CA 1
ATOM 748 C C . ASP A 1 95 ? -2.696 -0.737 -15.720 1.00 88.31 95 ASP A C 1
ATOM 750 O O . ASP A 1 95 ? -3.754 -0.291 -16.169 1.00 88.31 95 ASP A O 1
ATOM 754 N N . PHE A 1 96 ? -2.598 -1.149 -14.445 1.00 90.81 96 PHE A N 1
ATOM 755 C CA . PHE A 1 96 ? -3.730 -1.217 -13.519 1.00 90.81 96 PHE A CA 1
ATOM 756 C C . PHE A 1 96 ? -4.395 0.145 -13.286 1.00 90.81 96 PHE A C 1
ATOM 758 O O . PHE A 1 96 ? -5.586 0.195 -12.991 1.00 90.81 96 PHE A O 1
ATOM 765 N N . ILE A 1 97 ? -3.660 1.242 -13.464 1.00 92.75 97 ILE A N 1
ATOM 766 C CA . ILE A 1 97 ? -4.187 2.602 -13.611 1.00 92.75 97 ILE A CA 1
ATOM 767 C C . ILE A 1 97 ? -3.687 3.175 -14.939 1.00 92.75 97 ILE A C 1
ATOM 769 O O . ILE A 1 97 ? -2.586 2.849 -15.375 1.00 92.75 97 ILE A O 1
ATOM 773 N N . SER A 1 98 ? -4.485 4.025 -15.582 1.00 93.38 98 SER A N 1
ATOM 774 C CA . SER A 1 98 ? -4.059 4.720 -16.801 1.00 93.38 98 SER A CA 1
ATOM 775 C C . SER A 1 98 ? -3.040 5.823 -16.495 1.00 93.38 98 SER A C 1
ATOM 777 O O . SER A 1 98 ? -3.035 6.383 -15.401 1.00 93.38 98 SER A O 1
ATOM 779 N N . GLU A 1 99 ? -2.244 6.224 -17.489 1.00 95.56 99 GLU A N 1
ATOM 780 C CA . GLU A 1 99 ? -1.277 7.337 -17.389 1.00 95.56 99 GLU A CA 1
ATOM 781 C C . GLU A 1 99 ? -1.917 8.648 -16.871 1.00 95.56 99 GLU A C 1
ATOM 783 O O . GLU A 1 99 ? -1.312 9.430 -16.137 1.00 95.56 99 GLU A O 1
ATOM 788 N N . THR A 1 100 ? -3.187 8.889 -17.218 1.00 96.00 100 THR A N 1
ATOM 789 C CA . THR A 1 100 ? -3.926 10.076 -16.760 1.00 96.00 100 THR A CA 1
ATOM 790 C C . THR A 1 100 ? -4.321 9.976 -15.283 1.00 96.00 100 THR A C 1
ATOM 792 O O . THR A 1 100 ? -4.328 10.986 -14.579 1.00 96.00 100 THR A O 1
ATOM 795 N N . GLU A 1 101 ? -4.630 8.774 -14.797 1.00 93.94 101 GLU A N 1
ATOM 796 C CA . GLU A 1 101 ? -4.878 8.513 -13.375 1.00 93.94 101 GLU A CA 1
ATOM 797 C C . GLU A 1 101 ? -3.570 8.556 -12.576 1.00 93.94 101 GLU A C 1
ATOM 799 O O . GLU A 1 101 ? -3.526 9.207 -11.535 1.00 93.94 101 GLU A O 1
ATOM 804 N N . GLU A 1 102 ? -2.488 7.959 -13.090 1.00 94.56 102 GLU A N 1
ATOM 805 C CA . GLU A 1 102 ? -1.150 8.013 -12.486 1.00 94.56 102 GLU A CA 1
ATOM 806 C C . GLU A 1 102 ? -0.691 9.456 -12.255 1.00 94.56 102 GLU A C 1
ATOM 808 O O . GLU A 1 102 ? -0.261 9.790 -11.149 1.00 94.56 102 GLU A O 1
ATOM 813 N N . ARG A 1 103 ? -0.839 10.326 -13.263 1.00 95.50 103 ARG A N 1
ATOM 814 C CA . ARG A 1 103 ? -0.513 11.755 -13.163 1.00 95.50 103 ARG A CA 1
ATOM 815 C C . ARG A 1 103 ? -1.264 12.427 -12.008 1.00 95.50 103 ARG A C 1
ATOM 817 O O . ARG A 1 103 ? -0.625 12.971 -11.112 1.00 95.50 103 ARG A O 1
ATOM 824 N N . ARG A 1 104 ? -2.597 12.294 -11.965 1.00 95.31 104 ARG A N 1
ATOM 825 C CA . ARG A 1 104 ? -3.446 12.860 -10.894 1.00 95.31 104 ARG A CA 1
ATOM 826 C C . ARG A 1 104 ? -3.072 12.327 -9.508 1.00 95.31 104 ARG A C 1
ATOM 828 O O . ARG A 1 104 ? -3.005 13.096 -8.552 1.00 95.31 104 ARG A O 1
ATOM 835 N N . VAL A 1 105 ? -2.814 11.023 -9.396 1.00 94.06 105 VAL A N 1
ATOM 836 C CA . VAL A 1 105 ? -2.378 10.379 -8.147 1.00 94.06 105 VAL A CA 1
ATOM 837 C C . VAL A 1 105 ? -1.023 10.930 -7.702 1.00 94.06 105 VAL A C 1
ATOM 839 O O . VAL A 1 105 ? -0.849 11.237 -6.524 1.00 94.06 105 VAL A O 1
ATOM 842 N N . CYS A 1 106 ? -0.072 11.109 -8.621 1.00 93.69 106 CYS A N 1
ATOM 843 C CA . CYS A 1 106 ? 1.235 11.683 -8.309 1.00 93.69 106 CYS A CA 1
ATOM 844 C C . CYS A 1 106 ? 1.131 13.143 -7.856 1.00 93.69 106 CYS A C 1
ATOM 846 O O . CYS A 1 106 ? 1.758 13.497 -6.857 1.00 93.69 106 CYS A O 1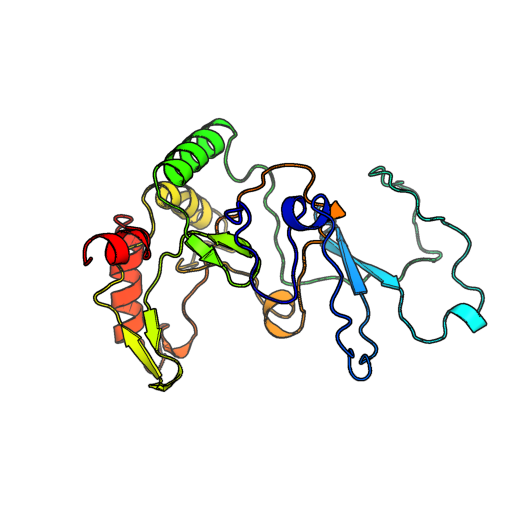
ATOM 848 N N . ASP A 1 107 ? 0.320 13.963 -8.530 1.00 94.88 107 ASP A N 1
ATOM 849 C CA . ASP A 1 107 ? 0.076 15.357 -8.145 1.00 94.88 107 ASP A CA 1
ATOM 850 C C . ASP A 1 107 ? -0.480 15.431 -6.710 1.00 94.88 107 ASP A C 1
ATOM 852 O O . ASP A 1 107 ? 0.098 16.104 -5.853 1.00 94.88 107 ASP A O 1
ATOM 856 N N . LYS A 1 108 ? -1.511 14.630 -6.392 1.00 93.25 108 LYS A N 1
ATOM 857 C CA . LYS A 1 108 ? -2.084 14.534 -5.035 1.00 93.25 108 LYS A CA 1
ATOM 858 C C . LYS A 1 108 ? -1.115 14.006 -3.980 1.00 93.25 108 LYS A C 1
ATOM 860 O O . LYS A 1 108 ? -1.106 14.496 -2.851 1.00 93.25 108 LYS A O 1
ATOM 865 N N . ILE A 1 109 ? -0.253 13.056 -4.331 1.00 92.44 109 ILE A N 1
ATOM 866 C CA . ILE A 1 109 ? 0.820 12.604 -3.437 1.00 92.44 109 ILE A CA 1
ATOM 867 C C . ILE A 1 109 ? 1.819 13.741 -3.168 1.00 92.44 109 ILE A C 1
ATOM 869 O O . ILE A 1 109 ? 2.303 13.860 -2.043 1.00 92.44 109 ILE A O 1
ATOM 873 N N . TYR A 1 110 ? 2.126 14.595 -4.149 1.00 92.56 110 TYR A N 1
ATOM 874 C CA . TYR A 1 110 ? 3.070 15.704 -3.976 1.00 92.56 110 TYR A CA 1
ATOM 875 C C . TYR A 1 110 ? 2.509 16.931 -3.245 1.00 92.56 110 TYR A C 1
ATOM 877 O O . TYR A 1 110 ? 3.302 17.666 -2.656 1.00 92.56 110 TYR A O 1
ATOM 885 N N . GLU A 1 111 ? 1.185 17.110 -3.188 1.00 92.12 111 GLU A N 1
ATOM 886 C CA . GLU A 1 111 ? 0.535 18.091 -2.299 1.00 92.12 111 GLU A CA 1
ATOM 887 C C . GLU A 1 111 ? 0.817 17.804 -0.807 1.00 92.12 111 GLU A C 1
ATOM 889 O O . GLU A 1 111 ? 0.835 18.720 0.016 1.00 92.12 111 GLU A O 1
ATOM 894 N N . THR A 1 112 ? 1.083 16.543 -0.440 1.00 87.38 112 THR A N 1
ATOM 895 C CA . THR A 1 112 ? 1.292 16.129 0.955 1.00 87.38 112 THR A CA 1
ATOM 896 C C . THR A 1 112 ? 2.786 16.065 1.339 1.00 87.38 112 THR A C 1
ATOM 898 O O . THR A 1 112 ? 3.581 15.397 0.666 1.00 87.38 112 THR A O 1
ATOM 901 N N . PRO A 1 113 ? 3.218 16.669 2.467 1.00 87.56 113 PRO A N 1
ATOM 902 C CA . PRO A 1 113 ? 4.603 16.579 2.928 1.00 87.56 113 PRO A CA 1
ATOM 903 C C . PRO A 1 113 ? 5.072 15.140 3.194 1.00 87.56 113 PRO A C 1
ATOM 905 O O . PRO A 1 113 ? 4.411 14.350 3.864 1.00 87.56 113 PRO A O 1
ATOM 908 N N . PHE A 1 114 ? 6.274 14.806 2.724 1.00 86.62 114 PHE A N 1
ATOM 909 C CA . PHE A 1 114 ? 6.922 13.528 3.024 1.00 86.62 114 PHE A CA 1
ATOM 910 C C . PHE A 1 114 ? 7.786 13.614 4.285 1.00 86.62 114 PHE A C 1
ATOM 912 O O . PHE A 1 114 ? 8.622 14.510 4.410 1.00 86.62 114 PHE A O 1
ATOM 919 N N . CYS A 1 115 ? 7.718 12.597 5.145 1.00 81.25 115 CYS A N 1
ATOM 920 C CA . CYS A 1 115 ? 8.672 12.421 6.239 1.00 81.25 115 CYS A CA 1
ATOM 921 C C . CYS A 1 115 ? 9.862 11.527 5.848 1.00 81.25 115 CYS A C 1
ATOM 923 O O . CYS A 1 115 ? 9.846 10.813 4.841 1.00 81.25 115 CYS A O 1
ATOM 925 N N . LEU A 1 116 ? 10.915 11.548 6.669 1.00 72.75 116 LEU A N 1
ATOM 926 C CA . LEU A 1 116 ? 12.089 10.691 6.507 1.00 72.75 116 LEU A CA 1
ATOM 927 C C . LEU A 1 116 ? 11.907 9.348 7.226 1.00 72.75 116 LEU A C 1
ATOM 929 O O . LEU A 1 116 ? 11.678 9.300 8.433 1.00 72.75 116 LEU A O 1
ATOM 933 N N . SER A 1 117 ? 12.103 8.247 6.502 1.00 72.81 117 SER A N 1
ATOM 934 C CA . SER A 1 117 ? 12.221 6.909 7.091 1.00 72.81 117 SER A CA 1
ATOM 935 C C . SER A 1 117 ? 13.631 6.643 7.635 1.00 72.81 117 SER A C 1
ATOM 937 O O . SER A 1 117 ? 14.609 7.263 7.213 1.00 72.81 117 SER A O 1
ATOM 939 N N . GLN A 1 118 ? 13.767 5.630 8.497 1.00 56.72 118 GLN A N 1
ATOM 940 C CA . GLN A 1 118 ? 15.076 5.143 8.963 1.00 56.72 118 GLN A CA 1
ATOM 941 C C . GLN A 1 118 ? 15.996 4.689 7.811 1.00 56.72 118 GLN A C 1
ATOM 943 O O . GLN A 1 118 ? 17.212 4.755 7.933 1.00 56.72 118 GLN A O 1
ATOM 948 N N . SER A 1 119 ? 15.433 4.280 6.668 1.00 66.50 119 SER A N 1
ATOM 949 C CA . SER A 1 119 ? 16.201 3.881 5.478 1.00 66.50 119 SER A CA 1
ATOM 950 C C . SER A 1 119 ? 16.706 5.055 4.624 1.00 66.50 119 SER A C 1
ATOM 952 O O . SER A 1 119 ? 17.262 4.833 3.552 1.00 66.50 119 SER A O 1
ATOM 954 N N . GLY A 1 120 ? 16.453 6.305 5.035 1.00 68.00 120 GLY A N 1
ATOM 955 C CA . GLY A 1 120 ? 16.753 7.503 4.244 1.00 68.00 120 GLY A CA 1
ATOM 956 C C . GLY A 1 120 ? 15.800 7.752 3.068 1.00 68.00 120 GLY A C 1
ATOM 957 O O . GLY A 1 120 ? 15.916 8.779 2.401 1.00 68.00 120 GLY A O 1
ATOM 958 N N . ARG A 1 121 ? 14.838 6.850 2.818 1.00 81.75 121 ARG A N 1
ATOM 959 C CA . ARG A 1 121 ? 13.731 7.058 1.870 1.00 81.75 121 ARG A CA 1
ATOM 960 C C . ARG A 1 121 ? 12.686 8.005 2.461 1.00 81.75 121 ARG A C 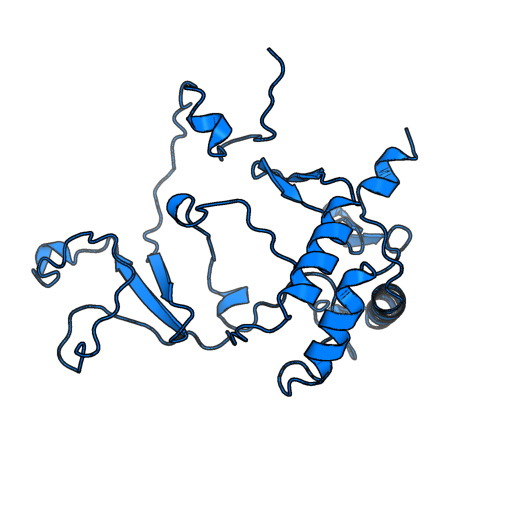1
ATOM 962 O O . ARG A 1 121 ? 12.496 8.024 3.680 1.00 81.75 121 ARG A O 1
ATOM 969 N N . ARG A 1 122 ? 11.994 8.744 1.596 1.00 84.62 122 ARG A N 1
ATOM 970 C CA . ARG A 1 122 ? 10.824 9.561 1.945 1.00 84.62 122 ARG A CA 1
ATOM 971 C C . ARG A 1 122 ? 9.566 8.688 1.991 1.00 84.62 122 ARG A C 1
ATOM 973 O O . ARG A 1 122 ? 9.451 7.779 1.173 1.00 84.62 122 ARG A O 1
ATOM 980 N N . LYS A 1 123 ? 8.655 8.947 2.933 1.00 87.94 123 LYS A N 1
ATOM 981 C CA . LYS A 1 123 ? 7.359 8.255 3.039 1.00 87.94 123 LYS A CA 1
ATOM 982 C C . LYS A 1 123 ? 6.253 9.169 3.574 1.00 87.94 123 LYS A C 1
ATOM 984 O O . LYS A 1 123 ? 6.535 10.113 4.311 1.00 87.94 123 LYS A O 1
ATOM 989 N N . GLN A 1 124 ? 5.019 8.838 3.226 1.00 89.44 124 GLN A N 1
ATOM 990 C CA . GLN A 1 124 ? 3.797 9.272 3.901 1.00 89.44 124 GLN A CA 1
ATOM 991 C C . GLN A 1 124 ? 3.214 8.018 4.558 1.00 89.44 124 GLN A C 1
ATOM 993 O O . GLN A 1 124 ? 3.330 6.931 3.995 1.00 89.44 124 GLN A O 1
ATOM 998 N N . ASP A 1 125 ? 2.658 8.149 5.760 1.00 86.62 125 ASP A N 1
ATOM 999 C CA . ASP A 1 125 ? 2.019 7.031 6.462 1.00 86.62 125 ASP A CA 1
ATOM 1000 C C . ASP A 1 125 ? 0.544 7.399 6.635 1.00 86.62 125 ASP A C 1
ATOM 1002 O O . ASP A 1 125 ? 0.247 8.514 7.067 1.00 86.62 125 ASP A O 1
ATOM 1006 N N . TYR A 1 126 ? -0.351 6.464 6.324 1.00 87.81 126 TYR A N 1
ATOM 1007 C CA . TYR A 1 126 ? -1.791 6.551 6.560 1.00 87.81 126 TYR A CA 1
ATOM 1008 C C . TYR A 1 126 ? -2.196 5.251 7.253 1.00 87.81 126 TYR A C 1
ATOM 1010 O O . TYR A 1 126 ? -1.928 4.172 6.732 1.00 87.81 126 TYR A O 1
ATOM 1018 N N . GLY A 1 127 ? -2.760 5.340 8.455 1.00 84.75 127 GLY A N 1
ATOM 1019 C CA . GLY A 1 127 ? -3.098 4.169 9.265 1.00 84.75 127 GLY A CA 1
ATOM 1020 C C . GLY A 1 127 ? -3.016 4.451 10.767 1.00 84.75 127 GLY A C 1
ATOM 1021 O O . GLY A 1 127 ? -2.404 5.438 11.184 1.00 84.75 127 GLY A O 1
ATOM 1022 N N . PRO A 1 128 ? -3.612 3.593 11.609 1.00 79.75 128 PRO A N 1
ATOM 1023 C CA . PRO A 1 128 ? -3.623 3.788 13.053 1.00 79.75 128 PRO A CA 1
ATOM 1024 C C . PRO A 1 128 ? -2.237 3.595 13.678 1.00 79.75 128 PRO A C 1
ATOM 1026 O O . PRO A 1 128 ? -1.496 2.666 13.348 1.00 79.75 128 PRO A O 1
ATOM 1029 N N . LYS A 1 129 ? -1.881 4.442 14.653 1.00 73.75 129 LYS A N 1
ATOM 1030 C CA . LYS A 1 129 ? -0.607 4.292 15.372 1.00 73.75 129 LYS A CA 1
ATOM 1031 C C . LYS A 1 129 ? -0.668 3.105 16.330 1.00 73.75 129 LYS A C 1
ATOM 1033 O O . LYS A 1 129 ? -1.457 3.078 17.271 1.00 73.75 129 LYS A O 1
ATOM 1038 N N . VAL A 1 130 ? 0.247 2.159 16.150 1.00 67.94 130 VAL A N 1
ATOM 1039 C CA . VAL A 1 130 ? 0.462 1.036 17.070 1.00 67.94 130 VAL A CA 1
ATOM 1040 C C . VAL A 1 130 ? 1.541 1.364 18.105 1.00 67.94 130 VAL A C 1
ATOM 1042 O O . VAL A 1 130 ? 2.683 1.683 17.777 1.00 67.94 130 VAL A O 1
ATOM 1045 N N . ASN A 1 131 ? 1.206 1.247 19.390 1.00 64.94 131 ASN A N 1
ATOM 1046 C CA . ASN A 1 131 ? 2.185 1.257 20.472 1.00 64.94 131 ASN A CA 1
ATOM 1047 C C . ASN A 1 131 ? 2.597 -0.183 20.794 1.00 64.94 131 ASN A C 1
ATOM 1049 O O . ASN A 1 131 ? 2.021 -0.816 21.680 1.00 64.94 131 ASN A O 1
ATOM 1053 N N . PHE A 1 132 ? 3.620 -0.681 20.094 1.00 53.38 132 PHE A N 1
ATOM 1054 C CA . PHE A 1 132 ? 4.144 -2.041 20.268 1.00 53.38 132 PHE A CA 1
ATOM 1055 C C . PHE A 1 132 ? 4.501 -2.376 21.726 1.00 53.38 132 PHE A C 1
ATOM 1057 O O . PHE A 1 132 ? 4.154 -3.452 22.205 1.00 53.38 132 PHE A O 1
ATOM 1064 N N . LYS A 1 133 ? 5.125 -1.444 22.467 1.00 61.59 133 LYS A N 1
ATOM 1065 C CA . LYS A 1 133 ? 5.515 -1.660 23.875 1.00 61.59 133 LYS A CA 1
ATOM 1066 C C . LYS A 1 133 ? 4.315 -1.871 24.801 1.00 61.59 133 LYS A C 1
ATOM 1068 O O . LYS A 1 133 ? 4.424 -2.620 25.763 1.00 61.59 133 LYS A O 1
ATOM 1073 N N . LYS A 1 134 ? 3.191 -1.200 24.532 1.00 62.44 134 LYS A N 1
ATOM 1074 C CA . LYS A 1 134 ? 1.955 -1.312 25.325 1.00 62.44 134 LYS A CA 1
ATOM 1075 C C . LYS A 1 134 ? 0.923 -2.272 24.716 1.00 62.44 134 LYS A C 1
ATOM 1077 O O . LYS A 1 134 ? -0.126 -2.450 25.321 1.00 62.44 134 LYS A O 1
ATOM 1082 N N . LYS A 1 135 ? 1.191 -2.847 23.534 1.00 61.28 135 LYS A N 1
ATOM 1083 C CA . LYS A 1 135 ? 0.233 -3.604 22.702 1.00 61.28 135 LYS A CA 1
ATOM 1084 C C . LYS A 1 135 ? -1.113 -2.877 22.489 1.00 61.28 135 LYS A C 1
ATOM 1086 O O . LYS A 1 135 ? -2.157 -3.513 22.432 1.00 61.28 135 LYS A O 1
ATOM 1091 N N . LYS A 1 136 ? -1.100 -1.540 22.381 1.00 66.75 136 LYS A N 1
ATOM 1092 C CA . LYS A 1 136 ? -2.315 -0.718 22.193 1.00 66.75 136 LYS A CA 1
ATOM 1093 C C . LYS A 1 136 ? -2.339 -0.038 20.829 1.00 66.75 136 LYS A C 1
ATOM 1095 O O . LYS A 1 136 ? -1.320 0.509 20.405 1.00 66.75 136 LYS A O 1
ATOM 1100 N N . LEU A 1 137 ? -3.508 -0.019 20.196 1.00 68.00 137 LEU A N 1
ATOM 1101 C CA . LEU A 1 137 ? -3.810 0.862 19.068 1.00 68.00 137 LEU A CA 1
ATOM 1102 C C . LEU A 1 137 ? -4.172 2.265 19.572 1.00 68.00 137 LEU A C 1
ATOM 1104 O O . LEU A 1 137 ? -4.755 2.425 20.644 1.00 68.00 137 LEU A O 1
ATOM 1108 N N . LYS A 1 138 ? -3.817 3.283 18.789 1.00 70.06 138 LYS A N 1
ATOM 1109 C CA . LYS A 1 138 ? -4.303 4.659 18.906 1.00 70.06 138 LYS A CA 1
ATOM 1110 C C . LYS A 1 138 ? -5.171 4.948 17.683 1.00 70.06 138 LYS A C 1
ATOM 1112 O O . LYS A 1 138 ? -4.641 5.215 16.606 1.00 70.06 138 LYS A O 1
ATOM 1117 N N . LEU A 1 139 ? -6.488 4.869 17.867 1.00 64.69 139 LEU A N 1
ATOM 1118 C CA . LEU A 1 139 ? -7.474 5.100 16.806 1.00 64.69 139 LEU A CA 1
ATOM 1119 C C . LEU A 1 139 ? -7.638 6.596 16.488 1.00 64.69 139 LEU A C 1
ATOM 1121 O O . LEU A 1 139 ? -7.714 6.962 15.325 1.00 64.69 139 LEU A O 1
ATOM 1125 N N . ALA A 1 140 ? -7.591 7.457 17.513 1.00 62.59 140 ALA A N 1
ATOM 1126 C CA . ALA A 1 140 ? -7.924 8.889 17.447 1.00 62.59 140 ALA A CA 1
ATOM 1127 C C . ALA A 1 140 ? -7.076 9.760 16.495 1.00 62.59 140 ALA A C 1
ATOM 1129 O O . ALA A 1 140 ? -7.387 10.930 16.309 1.00 62.59 140 ALA A O 1
ATOM 1130 N N . GLU A 1 141 ? -5.996 9.224 15.926 1.00 74.94 141 GLU A N 1
ATOM 1131 C CA . GLU A 1 141 ? -5.121 9.950 14.997 1.00 74.94 141 GLU A CA 1
ATOM 1132 C C . GLU A 1 141 ? -5.287 9.475 13.538 1.00 74.94 141 GLU A C 1
ATOM 1134 O O . GLU A 1 141 ? -4.738 10.095 12.631 1.00 74.94 141 GLU A O 1
ATOM 1139 N N . PHE A 1 142 ? -6.026 8.384 13.293 1.00 85.50 142 PHE A N 1
ATOM 1140 C CA . PHE A 1 142 ? -6.315 7.894 11.945 1.00 85.50 142 PHE A CA 1
ATOM 1141 C C . PHE A 1 142 ? -7.597 8.542 11.420 1.00 85.50 142 PHE A C 1
ATOM 1143 O O . PHE A 1 142 ? -8.648 8.440 12.043 1.00 85.50 142 PHE A O 1
ATOM 1150 N N . THR A 1 143 ? -7.499 9.203 10.268 1.00 89.12 143 THR A N 1
ATOM 1151 C CA . THR A 1 143 ? -8.590 9.980 9.646 1.00 89.12 143 THR A CA 1
ATOM 1152 C C . THR A 1 143 ? -9.125 9.354 8.354 1.00 89.12 143 THR A C 1
ATOM 1154 O O . THR A 1 143 ? -10.031 9.900 7.737 1.00 89.12 143 THR A O 1
ATOM 1157 N N . GLY A 1 144 ? -8.576 8.204 7.952 1.00 90.25 144 GLY A N 1
ATOM 1158 C CA . GLY A 1 144 ? -8.947 7.469 6.745 1.00 90.25 144 GLY A CA 1
ATOM 1159 C C . GLY A 1 144 ? -7.767 7.210 5.809 1.00 90.25 144 GLY A C 1
ATOM 1160 O O . GLY A 1 144 ? -6.625 7.589 6.088 1.00 90.25 144 GLY A O 1
ATOM 1161 N N . LEU A 1 145 ? -8.041 6.551 4.685 1.00 91.88 145 LEU A N 1
ATOM 1162 C CA . LEU A 1 145 ? -7.125 6.491 3.541 1.00 91.88 145 LEU A CA 1
ATOM 1163 C C . LEU A 1 145 ? -7.183 7.806 2.742 1.00 91.88 145 LEU A C 1
ATOM 1165 O O . LEU A 1 145 ? -8.180 8.515 2.841 1.00 91.88 145 LEU A O 1
ATOM 1169 N N . PRO A 1 146 ? -6.157 8.175 1.957 1.00 92.50 146 PRO A N 1
ATOM 1170 C CA . PRO A 1 146 ? -6.192 9.411 1.177 1.00 92.50 146 PRO A CA 1
ATOM 1171 C C . PRO A 1 146 ? -7.162 9.319 -0.009 1.00 92.50 146 PRO A C 1
ATOM 1173 O O . PRO A 1 146 ? -7.270 8.262 -0.638 1.00 92.50 146 PRO A O 1
ATOM 1176 N N . GLU A 1 147 ? -7.785 10.443 -0.370 1.00 94.00 147 GLU A N 1
ATOM 1177 C CA . GLU A 1 147 ? -8.791 10.563 -1.441 1.00 94.00 147 GLU A CA 1
ATOM 1178 C C . GLU A 1 147 ? -8.367 9.868 -2.747 1.00 94.00 147 GLU A C 1
ATOM 1180 O O . GLU A 1 147 ? -9.102 9.040 -3.284 1.00 94.00 147 GLU A O 1
ATOM 1185 N N . PHE A 1 148 ? -7.133 10.115 -3.209 1.00 92.12 148 PHE A N 1
ATOM 1186 C CA . PHE A 1 148 ? -6.599 9.559 -4.461 1.00 92.12 148 PHE A CA 1
ATOM 1187 C C . PHE A 1 148 ? -6.577 8.019 -4.510 1.00 92.12 148 PHE A C 1
ATOM 1189 O O . PHE A 1 148 ? -6.455 7.435 -5.585 1.00 92.12 148 PHE A O 1
ATOM 1196 N N . SER A 1 149 ? -6.656 7.339 -3.359 1.00 92.62 149 SER A N 1
ATOM 1197 C CA . SER A 1 149 ? -6.682 5.873 -3.294 1.00 92.62 149 SER A CA 1
ATOM 1198 C C . SER A 1 149 ? -8.070 5.276 -3.543 1.00 92.62 149 SER A C 1
ATOM 1200 O O . SER A 1 149 ? -8.170 4.071 -3.785 1.00 92.62 149 SER A O 1
ATOM 1202 N N . LYS A 1 150 ? -9.129 6.098 -3.540 1.00 92.25 150 LYS A N 1
ATOM 1203 C CA . LYS A 1 150 ? -10.516 5.652 -3.705 1.00 92.25 150 LYS A CA 1
ATOM 1204 C C . LYS A 1 150 ? -10.758 4.985 -5.059 1.00 92.25 150 LYS A C 1
ATOM 1206 O O . LYS A 1 150 ? -11.252 3.863 -5.093 1.00 92.25 150 LYS A O 1
ATOM 1211 N N . ASP A 1 151 ? -10.365 5.622 -6.160 1.00 91.06 151 ASP A N 1
ATOM 1212 C CA . ASP A 1 151 ? -10.589 5.077 -7.509 1.00 91.06 151 ASP A CA 1
ATOM 1213 C C . ASP A 1 151 ? -9.761 3.805 -7.757 1.00 91.06 151 ASP A C 1
ATOM 1215 O O . ASP A 1 151 ? -10.221 2.863 -8.407 1.00 91.06 151 ASP A O 1
ATOM 1219 N N . ILE A 1 152 ? -8.564 3.732 -7.160 1.00 91.62 152 ILE A N 1
ATOM 1220 C CA . ILE A 1 152 ? -7.720 2.530 -7.159 1.00 91.62 152 ILE A CA 1
ATOM 1221 C C . ILE A 1 152 ? -8.447 1.391 -6.427 1.00 91.62 152 ILE A C 1
ATOM 1223 O O . ILE A 1 152 ? -8.555 0.289 -6.961 1.00 91.62 152 ILE A O 1
ATOM 1227 N N . TYR A 1 153 ? -9.007 1.654 -5.243 1.00 90.94 153 TYR A N 1
ATOM 1228 C CA . TYR A 1 153 ? -9.783 0.678 -4.474 1.00 90.94 153 TYR A CA 1
ATOM 1229 C C . TYR A 1 153 ? -11.082 0.244 -5.177 1.00 90.94 153 TYR A C 1
ATOM 1231 O O . TYR A 1 153 ? -11.397 -0.947 -5.232 1.00 90.94 153 TYR A O 1
ATOM 1239 N N . ASP A 1 154 ? -11.821 1.185 -5.767 1.00 91.19 154 ASP A N 1
ATOM 1240 C CA . ASP A 1 154 ? -13.036 0.906 -6.538 1.00 91.19 154 ASP A CA 1
ATOM 1241 C C . ASP A 1 154 ? -12.756 0.087 -7.809 1.00 91.19 154 ASP A C 1
ATOM 1243 O O . ASP A 1 154 ? -13.642 -0.631 -8.285 1.00 91.19 154 ASP A O 1
ATOM 1247 N N . ARG A 1 155 ? -11.522 0.136 -8.331 1.00 90.94 155 ARG A N 1
ATOM 1248 C CA . ARG A 1 155 ? -11.029 -0.761 -9.383 1.00 90.94 155 ARG A CA 1
ATOM 1249 C C . ARG A 1 155 ? -10.590 -2.122 -8.837 1.00 90.94 155 ARG A C 1
ATOM 1251 O O . ARG A 1 155 ? -10.928 -3.129 -9.449 1.00 90.94 155 ARG A O 1
ATOM 1258 N N . MET A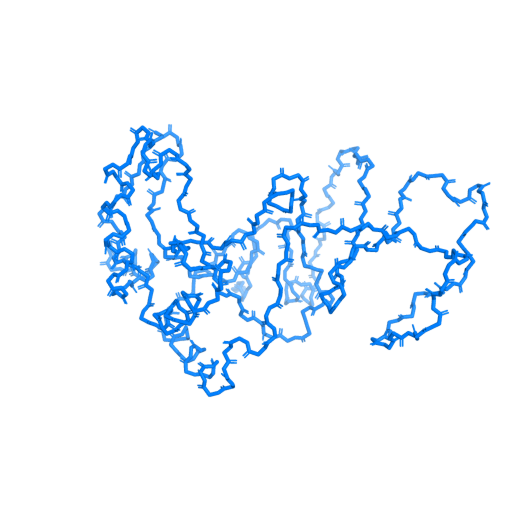 1 156 ? -9.903 -2.178 -7.689 1.00 90.81 156 MET A N 1
ATOM 1259 C CA . MET A 1 156 ? -9.482 -3.442 -7.054 1.00 90.81 156 MET A CA 1
ATOM 1260 C C . MET A 1 156 ? -10.672 -4.371 -6.799 1.00 90.81 156 MET A C 1
ATOM 1262 O O . MET A 1 156 ? -10.609 -5.535 -7.174 1.00 90.81 156 MET A O 1
ATOM 1266 N N . LYS A 1 157 ? -11.798 -3.845 -6.300 1.00 89.88 157 LYS A N 1
ATOM 1267 C CA . LYS A 1 157 ? -13.034 -4.623 -6.075 1.00 89.88 157 LYS A CA 1
ATOM 1268 C C . LYS A 1 157 ? -13.636 -5.278 -7.331 1.00 89.88 157 LYS A C 1
ATOM 1270 O O . LYS A 1 157 ? -14.530 -6.108 -7.202 1.00 89.88 157 LYS A O 1
ATOM 1275 N N . ARG A 1 158 ? -13.197 -4.895 -8.538 1.00 89.94 158 ARG A N 1
ATOM 1276 C CA . ARG A 1 158 ? -13.631 -5.486 -9.823 1.00 89.94 158 ARG A CA 1
ATOM 1277 C C . ARG A 1 158 ? -12.717 -6.612 -10.309 1.00 89.94 158 ARG A C 1
ATOM 1279 O O . ARG A 1 158 ? -12.973 -7.178 -11.364 1.00 89.94 158 ARG A O 1
ATOM 1286 N N . VAL A 1 159 ? -11.634 -6.888 -9.587 1.00 88.25 159 VAL A N 1
ATOM 1287 C CA . VAL A 1 159 ? -10.725 -8.003 -9.846 1.00 88.25 159 VAL A CA 1
ATOM 1288 C C . VAL A 1 159 ? -11.100 -9.126 -8.890 1.00 88.25 159 VAL A C 1
ATOM 1290 O O . VAL A 1 159 ? -11.073 -8.917 -7.682 1.00 88.25 159 VAL A O 1
ATOM 1293 N N . ASP A 1 160 ? -11.409 -10.316 -9.406 1.00 86.25 160 ASP A N 1
ATOM 1294 C CA . ASP A 1 160 ? -11.967 -11.423 -8.611 1.00 86.25 160 ASP A CA 1
ATOM 1295 C C . ASP A 1 160 ? -11.158 -11.727 -7.336 1.00 86.25 160 ASP A C 1
ATOM 1297 O O . ASP A 1 160 ? -11.723 -11.792 -6.245 1.00 86.25 160 ASP A O 1
ATOM 1301 N N . VAL A 1 161 ? -9.824 -11.812 -7.453 1.00 84.00 161 VAL A N 1
ATOM 1302 C CA . VAL A 1 161 ? -8.892 -12.105 -6.339 1.00 84.00 161 VAL A CA 1
ATOM 1303 C C . VAL A 1 161 ? -8.712 -10.950 -5.335 1.00 84.00 161 VAL A C 1
ATOM 1305 O O . VAL A 1 161 ? -7.973 -11.086 -4.365 1.00 84.00 161 VAL A O 1
ATOM 1308 N N . LEU A 1 162 ? -9.345 -9.800 -5.579 1.00 85.19 162 LEU A N 1
ATOM 1309 C CA . LEU A 1 162 ? -9.336 -8.606 -4.723 1.00 85.19 162 LEU A CA 1
ATOM 1310 C C . LEU A 1 162 ? -10.765 -8.109 -4.414 1.00 85.19 162 LEU A C 1
ATOM 1312 O O . LEU A 1 162 ? -10.939 -6.990 -3.929 1.00 85.19 162 LEU A O 1
ATOM 1316 N N . SER A 1 163 ? -11.793 -8.905 -4.718 1.00 84.44 163 SER A N 1
ATOM 1317 C CA . SER A 1 163 ? -13.201 -8.499 -4.606 1.00 84.44 163 SER A CA 1
ATOM 1318 C C . SER A 1 163 ? -13.672 -8.327 -3.154 1.00 84.44 163 SER A C 1
ATOM 1320 O O . SER A 1 163 ? -14.489 -7.449 -2.867 1.00 84.44 163 SER A O 1
ATOM 1322 N N . ASP A 1 164 ? -13.110 -9.105 -2.228 1.00 82.94 164 ASP A N 1
ATOM 1323 C CA . ASP A 1 164 ? -13.330 -9.046 -0.780 1.00 82.94 164 ASP A CA 1
ATOM 1324 C C . ASP A 1 164 ? -12.264 -8.232 -0.019 1.00 82.94 164 ASP A C 1
ATOM 1326 O O . ASP A 1 164 ? -12.426 -7.976 1.178 1.00 82.94 164 ASP A O 1
ATOM 1330 N N . PHE A 1 165 ? -11.219 -7.773 -0.715 1.00 80.88 165 PHE A N 1
ATOM 1331 C CA . PHE A 1 165 ? -10.053 -7.102 -0.142 1.00 80.88 165 PHE A CA 1
ATOM 1332 C C . PHE A 1 165 ? -10.403 -5.782 0.570 1.00 80.88 165 PHE A C 1
ATOM 1334 O O . PHE A 1 165 ? -11.067 -4.904 0.006 1.00 80.88 165 PHE A O 1
ATOM 1341 N N . LYS A 1 166 ? -9.901 -5.584 1.801 1.00 76.75 166 LYS A N 1
ATOM 1342 C CA . LYS A 1 166 ? -10.187 -4.381 2.619 1.00 76.75 166 LYS A CA 1
ATOM 1343 C C . LYS A 1 166 ? -8.917 -3.593 3.012 1.00 76.75 166 LYS A C 1
ATOM 1345 O O . LYS A 1 166 ? -8.215 -3.990 3.943 1.00 76.75 166 LYS A O 1
ATOM 1350 N N . PRO A 1 167 ? -8.601 -2.468 2.334 1.00 71.75 167 PRO A N 1
ATOM 1351 C CA . PRO A 1 167 ? -7.308 -1.781 2.434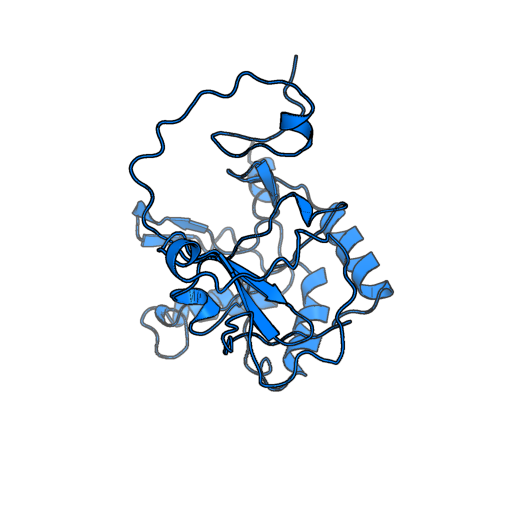 1.00 71.75 167 PRO A CA 1
ATOM 1352 C C . PRO A 1 167 ? -7.043 -1.002 3.733 1.00 71.75 167 PRO A C 1
ATOM 1354 O O . PRO A 1 167 ? -7.897 -0.271 4.227 1.00 71.75 167 PRO A O 1
ATOM 1357 N N . VAL A 1 168 ? -5.777 -1.085 4.173 1.00 59.09 168 VAL A N 1
ATOM 1358 C CA . VAL A 1 168 ? -5.079 -0.337 5.242 1.00 59.09 168 VAL A CA 1
ATOM 1359 C C . VAL A 1 168 ? -3.551 -0.031 4.927 1.00 59.09 168 VAL A C 1
ATOM 1361 O O . VAL A 1 168 ? -3.239 1.147 4.962 1.00 59.09 168 VAL A O 1
ATOM 1364 N N . GLU A 1 169 ? -2.581 -0.952 4.582 1.00 52.09 169 GLU A N 1
ATOM 1365 C CA . GLU A 1 169 ? -1.084 -0.657 4.282 1.00 52.09 169 GLU A CA 1
ATOM 1366 C C . GLU A 1 169 ? -0.061 -1.639 3.456 1.00 52.09 169 GLU A C 1
ATOM 1368 O O . GLU A 1 169 ? 1.006 -1.945 3.956 1.00 52.09 169 GLU A O 1
ATOM 1373 N N . LEU A 1 170 ? -0.258 -2.115 2.195 1.00 44.00 170 LEU A N 1
ATOM 1374 C CA . LEU A 1 170 ? 0.280 -3.163 1.187 1.00 44.00 170 LEU A CA 1
ATOM 1375 C C . LEU A 1 170 ? 0.197 -4.716 1.310 1.00 44.00 170 LEU A C 1
ATOM 1377 O O . LEU A 1 170 ? 1.065 -5.345 1.925 1.00 44.00 170 LEU A O 1
ATOM 1381 N N . LEU A 1 171 ? -0.701 -5.355 0.540 1.00 43.00 171 LEU A N 1
ATOM 1382 C CA . LEU A 1 171 ? -0.720 -6.804 0.313 1.00 43.00 171 LEU A CA 1
ATOM 1383 C C . LEU A 1 171 ? 0.511 -7.316 -0.467 1.00 43.00 171 LEU A C 1
ATOM 1385 O O . LEU A 1 171 ? 0.703 -7.051 -1.650 1.00 43.00 171 LEU A O 1
ATOM 1389 N N . VAL A 1 172 ? 1.277 -8.162 0.214 1.00 50.97 172 VAL A N 1
ATOM 1390 C CA . VAL A 1 172 ? 1.904 -9.371 -0.340 1.00 50.97 172 VAL A CA 1
ATOM 1391 C C . VAL A 1 172 ? 1.283 -10.521 0.461 1.00 50.97 172 VAL A C 1
ATOM 1393 O O . VAL A 1 172 ? 1.034 -10.329 1.655 1.00 50.97 172 VAL A O 1
ATOM 1396 N N . TYR A 1 173 ? 1.006 -11.688 -0.130 1.00 50.22 173 TYR A N 1
ATOM 1397 C CA . TYR A 1 173 ? 0.344 -12.797 0.580 1.00 50.22 173 TYR A CA 1
ATOM 1398 C C . TYR A 1 173 ? 1.126 -14.120 0.519 1.00 50.22 173 TYR A C 1
ATOM 1400 O O . TYR A 1 173 ? 2.174 -14.230 -0.119 1.00 50.22 173 TYR A O 1
ATOM 1408 N N . GLY A 1 174 ? 0.655 -15.121 1.269 1.00 61.34 174 GLY A N 1
ATOM 1409 C CA . GLY A 1 174 ? 1.225 -16.470 1.273 1.00 61.34 174 GLY A CA 1
ATOM 1410 C C . GLY A 1 174 ? 2.713 -16.533 1.674 1.00 61.34 174 GLY A C 1
ATOM 1411 O O . GLY A 1 174 ? 3.181 -15.732 2.494 1.00 61.34 174 GLY A O 1
ATOM 1412 N N . PRO A 1 175 ? 3.486 -17.486 1.113 1.00 62.78 175 PRO A N 1
ATOM 1413 C CA . PRO A 1 175 ? 4.924 -17.594 1.352 1.00 62.78 175 PRO A CA 1
ATOM 1414 C C . PRO A 1 175 ? 5.679 -16.289 1.087 1.00 62.78 175 PRO A C 1
ATOM 1416 O O . PRO A 1 175 ? 6.554 -15.941 1.879 1.00 62.78 175 PRO A O 1
ATOM 1419 N N . ALA A 1 176 ? 5.315 -15.546 0.037 1.00 63.50 176 ALA A N 1
ATOM 1420 C CA . ALA A 1 176 ? 5.974 -14.300 -0.354 1.00 63.50 176 ALA A CA 1
ATOM 1421 C C . ALA A 1 176 ? 5.934 -13.213 0.740 1.00 63.50 176 ALA A C 1
ATOM 1423 O O . ALA A 1 176 ? 6.857 -12.405 0.830 1.00 63.50 176 ALA A O 1
ATOM 1424 N N . ARG A 1 177 ? 4.907 -13.222 1.606 1.00 67.81 177 ARG A N 1
ATOM 1425 C CA . ARG A 1 177 ? 4.798 -12.328 2.775 1.00 67.81 177 ARG A CA 1
ATOM 1426 C C . ARG A 1 177 ? 5.615 -12.814 3.973 1.00 67.81 177 ARG A C 1
ATOM 1428 O O . ARG A 1 177 ? 6.254 -12.014 4.647 1.00 67.81 177 ARG A O 1
ATOM 1435 N N . ASN A 1 178 ? 5.535 -14.116 4.258 1.00 67.12 178 ASN A N 1
ATOM 1436 C CA . ASN A 1 178 ? 5.841 -14.662 5.587 1.00 67.12 178 ASN A CA 1
ATOM 1437 C C . ASN A 1 178 ? 7.122 -15.510 5.651 1.00 67.12 178 ASN A C 1
ATOM 1439 O O . ASN A 1 178 ? 7.673 -15.692 6.732 1.00 67.12 178 ASN A O 1
ATOM 1443 N N . LYS A 1 179 ? 7.588 -16.053 4.518 1.00 69.12 179 LYS A N 1
ATOM 1444 C CA . LYS A 1 179 ? 8.808 -16.882 4.432 1.00 69.12 179 LYS A CA 1
ATOM 1445 C C . LYS A 1 179 ? 9.971 -16.161 3.748 1.00 69.12 179 LYS A C 1
ATOM 1447 O O . LYS A 1 179 ? 11.123 -16.484 4.018 1.00 69.12 179 LYS A O 1
ATOM 1452 N N . TRP A 1 180 ? 9.680 -15.197 2.875 1.00 72.12 180 TRP A N 1
ATOM 1453 C CA . TRP A 1 180 ? 10.668 -14.552 2.012 1.00 72.12 180 TRP A CA 1
ATOM 1454 C C . TRP A 1 180 ? 10.952 -13.109 2.433 1.00 72.12 180 TRP A C 1
ATOM 1456 O O . TRP A 1 180 ? 10.060 -12.369 2.842 1.00 72.12 180 TRP A O 1
ATOM 1466 N N . LYS A 1 181 ? 12.215 -12.694 2.306 1.00 78.62 181 LYS A N 1
ATOM 1467 C CA . LYS A 1 181 ? 12.629 -11.293 2.445 1.00 78.62 181 LYS A CA 1
ATOM 1468 C C . LYS A 1 181 ? 12.703 -10.687 1.049 1.00 78.62 181 LYS A C 1
ATOM 1470 O O . LYS A 1 181 ? 13.438 -11.197 0.211 1.00 78.62 181 LYS A O 1
ATOM 1475 N N . HIS A 1 182 ? 11.981 -9.598 0.811 1.00 80.88 182 HIS A N 1
ATOM 1476 C CA . HIS A 1 182 ? 12.065 -8.847 -0.439 1.00 80.88 182 HIS A CA 1
ATOM 1477 C C . HIS A 1 182 ? 13.010 -7.646 -0.297 1.00 80.88 182 HIS A C 1
ATOM 1479 O O . HIS A 1 182 ? 13.128 -7.033 0.768 1.00 80.88 182 HIS A O 1
ATOM 1485 N N . ALA A 1 183 ? 13.668 -7.286 -1.394 1.00 81.25 183 ALA A N 1
ATOM 1486 C CA . ALA A 1 183 ? 14.501 -6.098 -1.512 1.00 81.25 183 ALA A CA 1
ATOM 1487 C C . ALA A 1 183 ? 14.319 -5.480 -2.906 1.00 81.25 183 ALA A C 1
ATOM 1489 O O . ALA A 1 183 ? 13.764 -6.102 -3.804 1.00 81.25 183 ALA A O 1
ATOM 1490 N N . ILE A 1 184 ? 14.783 -4.243 -3.072 1.00 80.00 184 ILE A N 1
ATOM 1491 C CA . ILE A 1 184 ? 14.955 -3.612 -4.385 1.00 80.00 184 ILE A CA 1
ATOM 1492 C C . ILE A 1 184 ? 16.402 -3.137 -4.416 1.00 80.00 184 ILE A C 1
ATOM 1494 O O . ILE A 1 184 ? 16.801 -2.390 -3.508 1.00 80.00 184 ILE A O 1
ATOM 1498 N N . HIS A 1 185 ? 17.186 -3.580 -5.400 1.00 76.06 185 HIS A N 1
ATOM 1499 C CA . HIS A 1 185 ? 18.586 -3.190 -5.493 1.00 76.06 185 HIS A CA 1
ATOM 1500 C C . HIS A 1 185 ? 18.676 -1.730 -5.946 1.00 76.06 185 HIS A C 1
ATOM 1502 O O . HIS A 1 185 ? 17.811 -1.204 -6.649 1.00 76.06 185 HIS A O 1
ATOM 1508 N N . ARG A 1 186 ? 19.721 -1.018 -5.506 1.00 75.50 186 ARG A N 1
ATOM 1509 C CA . ARG A 1 186 ? 19.863 0.408 -5.847 1.00 75.50 186 ARG A CA 1
ATOM 1510 C C . ARG A 1 186 ? 20.030 0.615 -7.353 1.00 75.50 186 ARG A C 1
ATOM 1512 O O . ARG A 1 186 ? 19.554 1.620 -7.868 1.00 75.50 186 ARG A O 1
ATOM 1519 N N . CYS A 1 187 ? 20.679 -0.326 -8.037 1.00 76.75 187 CYS A N 1
ATOM 1520 C CA . CYS A 1 187 ? 20.886 -0.290 -9.481 1.00 76.75 187 CYS A CA 1
ATOM 1521 C C . CYS A 1 187 ? 19.581 -0.294 -10.286 1.00 76.75 187 CYS A C 1
ATOM 1523 O O . CYS A 1 187 ? 19.601 0.183 -11.419 1.00 76.75 187 CYS A O 1
ATOM 1525 N N . ASP A 1 188 ? 18.470 -0.764 -9.718 1.00 79.06 188 ASP A N 1
ATOM 1526 C CA . ASP A 1 188 ? 17.191 -0.917 -10.426 1.00 79.06 188 ASP A CA 1
ATOM 1527 C C . ASP A 1 188 ? 16.348 0.366 -10.371 1.00 79.06 188 ASP A C 1
ATOM 1529 O O . ASP A 1 188 ? 15.459 0.580 -11.191 1.00 79.06 188 ASP A O 1
ATOM 1533 N N . ILE A 1 189 ? 16.653 1.266 -9.429 1.00 81.38 189 ILE A N 1
ATOM 1534 C CA . ILE A 1 189 ? 16.027 2.587 -9.326 1.00 81.38 189 ILE A CA 1
ATOM 1535 C C . ILE A 1 189 ? 16.776 3.555 -10.248 1.00 81.38 189 ILE A C 1
ATOM 1537 O O . ILE A 1 189 ? 17.698 4.253 -9.824 1.00 81.38 189 ILE A O 1
ATOM 1541 N N . LYS A 1 190 ? 16.392 3.562 -11.530 1.00 84.69 190 LYS A N 1
ATOM 1542 C CA . LYS A 1 190 ? 16.985 4.433 -12.562 1.00 84.69 190 LYS A CA 1
ATOM 1543 C C . LYS A 1 190 ? 16.561 5.900 -12.429 1.00 84.69 190 LYS A C 1
ATOM 1545 O O . LYS A 1 190 ? 17.369 6.781 -12.696 1.00 84.69 190 LYS A O 1
ATOM 1550 N N . ASP A 1 191 ? 15.335 6.143 -11.970 1.00 85.44 191 ASP A N 1
ATOM 1551 C CA . ASP A 1 191 ? 14.783 7.476 -11.704 1.00 85.44 191 ASP A CA 1
ATOM 1552 C C . ASP A 1 191 ? 13.850 7.441 -10.471 1.00 85.44 191 ASP A C 1
ATOM 1554 O O . ASP A 1 191 ? 13.651 6.402 -9.831 1.00 85.44 191 ASP A O 1
ATOM 1558 N N . LYS A 1 192 ? 13.285 8.594 -10.112 1.00 84.69 192 LYS A N 1
ATOM 1559 C CA . LYS A 1 192 ? 12.241 8.799 -9.110 1.00 84.69 192 LYS A CA 1
ATOM 1560 C C . LYS A 1 192 ? 11.072 7.831 -9.344 1.00 84.69 192 LYS A C 1
ATOM 1562 O O . LYS A 1 192 ? 10.328 7.953 -10.307 1.00 84.69 192 LYS A O 1
ATOM 1567 N N . ARG A 1 193 ? 10.862 6.927 -8.385 1.00 88.38 193 ARG A N 1
ATOM 1568 C CA . ARG A 1 193 ? 9.753 5.965 -8.362 1.00 88.38 193 ARG A CA 1
ATOM 1569 C C . ARG A 1 193 ? 8.948 6.110 -7.074 1.00 88.38 193 ARG A C 1
ATOM 1571 O O . ARG A 1 193 ? 9.515 6.010 -5.984 1.00 88.38 193 ARG A O 1
ATOM 1578 N N . ILE A 1 194 ? 7.638 6.308 -7.198 1.00 88.88 194 ILE A N 1
ATOM 1579 C CA . ILE A 1 194 ? 6.679 6.209 -6.088 1.00 88.88 194 ILE A CA 1
ATOM 1580 C C . ILE A 1 194 ? 6.198 4.753 -5.981 1.00 88.88 194 ILE A C 1
ATOM 1582 O O . ILE A 1 194 ? 6.187 4.011 -6.960 1.00 88.88 194 ILE A O 1
ATOM 1586 N N . ALA A 1 195 ? 5.834 4.325 -4.774 1.00 90.06 195 ALA A N 1
ATOM 1587 C CA . ALA A 1 195 ? 5.100 3.087 -4.543 1.00 90.06 195 ALA A CA 1
ATOM 1588 C C . ALA A 1 195 ? 4.009 3.358 -3.499 1.00 90.06 195 ALA A C 1
ATOM 1590 O O . ALA A 1 195 ? 4.319 3.799 -2.392 1.00 90.06 195 ALA A O 1
ATOM 1591 N N . VAL A 1 196 ? 2.750 3.111 -3.866 1.00 88.56 196 VAL A N 1
ATOM 1592 C CA . VAL A 1 196 ? 1.584 3.155 -2.965 1.00 88.56 196 VAL A CA 1
ATOM 1593 C C . VAL A 1 196 ? 1.367 1.762 -2.369 1.00 88.56 196 VAL A C 1
ATOM 1595 O O . VAL A 1 196 ? 1.888 0.771 -2.881 1.00 88.56 196 VAL A O 1
ATOM 1598 N N . THR A 1 197 ? 0.707 1.669 -1.213 1.00 86.50 197 THR A N 1
ATOM 1599 C CA . THR A 1 197 ? 0.814 0.489 -0.349 1.00 86.50 197 THR A CA 1
ATOM 1600 C C . THR A 1 197 ? -0.488 0.268 0.464 1.00 86.50 197 THR A C 1
ATOM 1602 O O . THR A 1 197 ? -0.694 0.938 1.463 1.00 86.50 197 THR A O 1
ATOM 1605 N N . LEU A 1 198 ? -1.370 -0.682 0.053 1.00 84.88 198 LEU A N 1
ATOM 1606 C CA . LEU A 1 198 ? -2.693 -1.059 0.665 1.00 84.88 198 LEU A CA 1
ATOM 1607 C C . LEU A 1 198 ? -2.818 -2.558 1.169 1.00 84.88 198 LEU A C 1
ATOM 1609 O O . LEU A 1 198 ? -2.723 -3.455 0.343 1.00 84.88 198 LEU A O 1
ATOM 1613 N N . ARG A 1 199 ? -2.905 -2.844 2.500 1.00 82.19 199 ARG A N 1
ATOM 1614 C CA . ARG A 1 199 ? -2.791 -4.156 3.275 1.00 82.19 199 ARG A CA 1
ATOM 1615 C C . ARG A 1 199 ? -4.104 -4.375 4.000 1.00 82.19 199 ARG A C 1
ATOM 1617 O O . ARG A 1 199 ? -4.601 -3.394 4.519 1.00 82.19 199 ARG A O 1
ATOM 1624 N N . GLU A 1 200 ? -4.528 -5.597 4.269 1.00 82.25 200 GLU A N 1
ATOM 1625 C CA . GLU A 1 200 ? -5.540 -5.810 5.314 1.00 82.25 200 GLU A CA 1
ATOM 1626 C C . GLU A 1 200 ? -4.987 -5.733 6.742 1.00 82.25 200 GLU A C 1
ATOM 1628 O O . GLU A 1 200 ? -3.790 -5.919 7.000 1.00 82.25 200 GLU A O 1
ATOM 1633 N N . LEU A 1 201 ? -5.911 -5.511 7.681 1.00 84.19 201 LEU A N 1
ATOM 1634 C CA . LEU A 1 201 ? -5.709 -5.807 9.095 1.00 84.19 201 LEU A CA 1
ATOM 1635 C C . LEU A 1 201 ? -5.416 -7.305 9.283 1.00 84.19 201 LEU A C 1
ATOM 1637 O O . LEU A 1 201 ? -5.914 -8.142 8.530 1.00 84.19 201 LEU A O 1
ATOM 1641 N N . SER A 1 202 ? -4.628 -7.646 10.302 1.00 83.88 202 SER A N 1
ATOM 1642 C CA . SER A 1 202 ? -4.406 -9.039 10.704 1.00 83.88 202 SER A CA 1
ATOM 1643 C C . SER A 1 202 ? -5.677 -9.684 11.253 1.00 83.88 202 SER A C 1
ATOM 1645 O O . SER A 1 202 ? -6.520 -8.994 11.822 1.00 83.88 202 SER A O 1
ATOM 1647 N N . ASP A 1 203 ? -5.751 -11.009 11.153 1.00 85.31 203 ASP A N 1
ATOM 1648 C CA . ASP A 1 203 ? -6.898 -11.866 11.481 1.00 85.31 203 ASP A CA 1
ATOM 1649 C C . ASP A 1 203 ? -7.544 -11.549 12.846 1.00 85.31 203 ASP A C 1
ATOM 1651 O O . ASP A 1 203 ? -8.763 -11.598 12.975 1.00 85.31 203 ASP A O 1
ATOM 1655 N N . GLU A 1 204 ? -6.758 -11.132 13.852 1.00 87.56 204 GLU A N 1
ATOM 1656 C CA . GLU A 1 204 ? -7.270 -10.723 15.174 1.00 87.56 204 GLU A CA 1
ATOM 1657 C C . GLU A 1 204 ? -8.271 -9.551 15.131 1.00 87.56 204 GLU A C 1
ATOM 1659 O O . GLU A 1 204 ? -9.097 -9.437 16.029 1.00 87.56 204 GLU A O 1
ATOM 1664 N N . PHE A 1 205 ? -8.227 -8.712 14.093 1.00 87.69 205 PHE A N 1
ATOM 1665 C CA . PHE A 1 205 ? -9.148 -7.595 13.850 1.00 87.69 205 PHE A CA 1
ATOM 1666 C C . PHE A 1 205 ? -10.213 -7.899 12.792 1.00 87.69 205 PHE A C 1
ATOM 1668 O O . PHE A 1 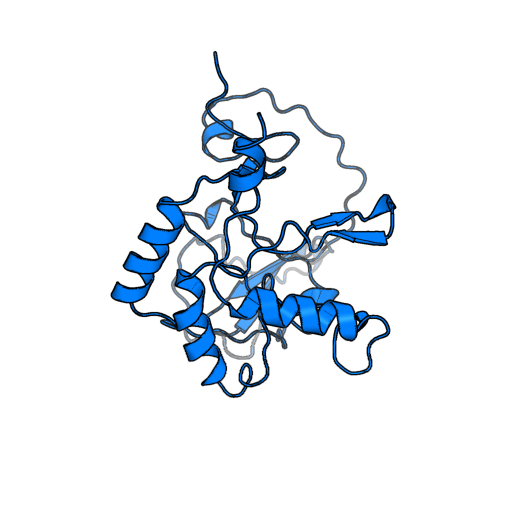205 ? -11.069 -7.060 12.525 1.00 87.69 205 PHE A O 1
ATOM 1675 N N . GLN A 1 206 ? -10.130 -9.047 12.123 1.00 88.31 206 GLN A N 1
ATOM 1676 C CA . GLN A 1 206 ? -11.117 -9.434 11.123 1.00 88.31 206 GLN A CA 1
ATOM 1677 C C . GLN A 1 206 ? -12.334 -10.085 11.796 1.00 88.31 206 GLN A C 1
ATOM 1679 O O . GLN A 1 206 ? -12.391 -10.234 13.017 1.00 88.31 206 GLN A O 1
ATOM 1684 N N . LYS A 1 207 ? -13.332 -10.463 10.992 1.00 90.31 207 LYS A N 1
ATOM 1685 C CA . LYS A 1 207 ? -14.550 -11.119 11.475 1.00 90.31 207 LYS A CA 1
ATOM 1686 C C . LYS A 1 207 ? -14.222 -12.437 12.187 1.00 90.31 207 LYS A C 1
ATOM 1688 O O . LYS A 1 207 ? -13.559 -13.294 11.609 1.00 90.31 207 LYS A O 1
ATOM 1693 N N . GLY A 1 208 ? -14.706 -12.611 13.416 1.00 92.62 208 GLY A N 1
ATOM 1694 C CA . GLY A 1 208 ? -14.367 -13.726 14.305 1.00 92.62 208 GLY A CA 1
ATOM 1695 C C . GLY A 1 208 ? -13.047 -13.558 15.071 1.00 92.62 208 GLY A C 1
ATOM 1696 O O . GLY A 1 208 ? -12.682 -14.438 15.850 1.00 92.62 208 GLY A O 1
ATOM 1697 N N . GLY A 1 209 ? -12.326 -12.452 14.868 1.00 91.38 209 GLY A N 1
ATOM 1698 C CA . GLY A 1 209 ? -11.108 -12.109 15.596 1.00 91.38 209 GLY A CA 1
ATOM 1699 C C . GLY A 1 209 ? -11.390 -11.560 16.998 1.00 91.38 209 GLY A C 1
ATOM 1700 O O . GLY A 1 209 ? -12.445 -10.992 17.275 1.00 91.38 209 GLY A O 1
ATOM 1701 N N . SER A 1 210 ? -10.414 -11.673 17.904 1.00 91.94 210 SER A N 1
ATOM 1702 C CA . SER A 1 210 ? -10.531 -11.201 19.296 1.00 91.94 210 SER A CA 1
ATOM 1703 C C . SER A 1 210 ? -10.680 -9.678 19.451 1.00 91.94 210 SER A C 1
ATOM 1705 O O . SER A 1 210 ? -10.902 -9.197 20.561 1.00 91.94 210 SER A O 1
ATOM 1707 N N . ARG A 1 211 ? -10.531 -8.922 18.358 1.00 88.81 211 ARG A N 1
ATOM 1708 C CA . ARG A 1 211 ? -10.593 -7.457 18.264 1.00 88.81 211 ARG A CA 1
ATOM 1709 C C . ARG A 1 211 ? -11.417 -7.004 17.048 1.00 88.81 211 ARG A C 1
ATOM 1711 O O . ARG A 1 211 ? -11.166 -5.928 16.506 1.00 88.81 211 ARG A O 1
ATOM 1718 N N . GLU A 1 212 ? -12.387 -7.816 16.616 1.00 91.00 212 GLU A N 1
ATOM 1719 C CA . GLU A 1 212 ? -13.287 -7.539 15.479 1.00 91.00 212 GLU A CA 1
ATOM 1720 C C . GLU A 1 212 ? -13.950 -6.151 15.552 1.00 91.00 212 GLU A C 1
ATOM 1722 O O . GLU A 1 212 ? -14.051 -5.460 14.538 1.00 91.00 212 GLU A O 1
ATOM 1727 N N . GLU A 1 213 ? -14.353 -5.704 16.745 1.00 91.12 213 GLU A N 1
ATOM 1728 C CA . GLU A 1 213 ? -14.946 -4.375 16.959 1.00 91.12 213 GLU A CA 1
ATOM 1729 C C . GLU A 1 213 ? -13.959 -3.243 16.613 1.00 91.12 213 GLU A C 1
ATOM 1731 O O . GLU A 1 213 ? -14.290 -2.325 15.862 1.00 91.12 213 GLU A O 1
ATOM 1736 N N . GLU A 1 214 ? -12.706 -3.329 17.083 1.00 89.31 214 GLU A N 1
ATOM 1737 C CA . GLU A 1 214 ? -11.657 -2.363 16.726 1.00 89.31 214 GLU A CA 1
ATOM 1738 C C . GLU A 1 214 ? -11.367 -2.377 15.220 1.00 89.31 214 GLU A C 1
ATOM 1740 O O . GLU A 1 214 ? -11.142 -1.323 14.625 1.00 89.31 214 GLU A O 1
ATOM 1745 N N . GLY A 1 215 ? -11.375 -3.559 14.598 1.00 89.81 215 GLY A N 1
ATOM 1746 C CA . GLY A 1 215 ? -11.150 -3.706 13.163 1.00 89.81 215 GLY A CA 1
ATOM 1747 C C . GLY A 1 215 ? -12.279 -3.143 12.308 1.00 89.81 215 GLY A C 1
ATOM 1748 O O . GLY A 1 215 ? -12.013 -2.472 11.314 1.00 89.81 215 GLY A O 1
ATOM 1749 N N . THR A 1 216 ? -13.528 -3.346 12.725 1.00 90.81 216 THR A N 1
ATOM 1750 C CA . THR A 1 216 ? -14.715 -2.761 12.086 1.00 90.81 216 THR A CA 1
ATOM 1751 C C . THR A 1 216 ? -14.637 -1.235 12.117 1.00 90.81 216 THR A C 1
ATOM 1753 O O . THR A 1 216 ? -14.654 -0.608 11.058 1.00 90.81 216 THR A O 1
ATOM 1756 N N . ASN A 1 217 ? -14.390 -0.648 13.293 1.00 90.31 217 ASN A N 1
ATOM 1757 C CA . ASN A 1 217 ? -14.207 0.798 13.456 1.00 90.31 217 ASN A CA 1
ATOM 1758 C C . ASN A 1 217 ? -13.052 1.349 12.590 1.00 90.31 217 ASN A C 1
ATOM 1760 O O . ASN A 1 217 ? -13.160 2.419 11.990 1.00 90.31 217 ASN A O 1
ATOM 1764 N N . LEU A 1 218 ? -11.936 0.616 12.487 1.00 90.25 218 LEU A N 1
ATOM 1765 C CA . LEU A 1 218 ? -10.815 0.992 11.619 1.00 90.25 218 LEU A CA 1
ATOM 1766 C C . LEU A 1 218 ? -11.179 0.977 10.133 1.00 90.25 218 LEU A C 1
ATOM 1768 O O . LEU A 1 218 ? -10.728 1.852 9.396 1.00 90.25 218 LEU A O 1
ATOM 1772 N N . LEU A 1 219 ? -11.966 -0.002 9.689 1.00 90.69 219 LEU A N 1
ATOM 1773 C CA . LEU A 1 219 ? -12.397 -0.123 8.298 1.00 90.69 219 LEU A CA 1
ATOM 1774 C C . LEU A 1 219 ? -13.418 0.951 7.917 1.00 90.69 219 LEU A C 1
ATOM 1776 O O . LEU A 1 219 ? -13.312 1.512 6.828 1.00 90.69 219 LEU A O 1
ATOM 1780 N N . GLU A 1 220 ? -14.347 1.289 8.813 1.00 91.69 220 GLU A N 1
ATOM 1781 C CA . GLU A 1 220 ? -15.278 2.407 8.619 1.00 91.69 220 GLU A CA 1
ATOM 1782 C C . GLU A 1 220 ? -14.524 3.725 8.411 1.00 91.69 220 GLU A C 1
ATOM 1784 O O . GLU A 1 220 ? -14.770 4.421 7.428 1.00 91.69 220 GLU A O 1
ATOM 1789 N N . ILE A 1 221 ? -13.535 4.023 9.264 1.00 91.31 221 ILE A N 1
ATOM 1790 C CA . ILE A 1 221 ? -12.679 5.210 9.122 1.00 91.31 221 ILE A CA 1
ATOM 1791 C C . ILE A 1 221 ? -11.853 5.146 7.827 1.00 91.31 221 ILE A C 1
ATOM 1793 O O . ILE A 1 221 ? -11.826 6.120 7.070 1.00 91.31 221 ILE A O 1
ATOM 1797 N N . ALA A 1 222 ? -11.194 4.014 7.545 1.00 90.88 222 ALA A N 1
ATOM 1798 C CA . ALA A 1 222 ? -10.340 3.831 6.367 1.00 90.88 222 ALA A CA 1
ATOM 1799 C C . ALA A 1 222 ? -11.080 4.146 5.061 1.00 90.88 222 ALA A C 1
ATOM 1801 O O . ALA A 1 222 ? -10.561 4.881 4.217 1.00 90.88 222 ALA A O 1
ATOM 1802 N N . LEU A 1 223 ? -12.304 3.630 4.931 1.00 92.00 223 LEU A N 1
ATOM 1803 C CA . LEU A 1 223 ? -13.124 3.714 3.725 1.00 92.00 223 LEU A CA 1
ATOM 1804 C C . LEU A 1 223 ? -13.921 5.026 3.596 1.00 92.00 223 LEU A C 1
ATOM 1806 O O . LEU A 1 223 ? -14.672 5.178 2.635 1.00 92.00 223 LEU A O 1
ATOM 1810 N N . THR A 1 224 ? -13.721 6.002 4.493 1.00 93.62 224 THR A N 1
ATOM 1811 C CA . THR A 1 224 ? -14.190 7.386 4.269 1.00 93.62 224 THR A CA 1
ATOM 1812 C C . THR A 1 224 ? -13.401 8.119 3.183 1.00 93.62 224 THR A C 1
ATOM 1814 O O . THR A 1 224 ? -13.906 9.082 2.617 1.00 93.62 224 THR A O 1
ATOM 1817 N N . PHE A 1 225 ? -12.163 7.688 2.912 1.00 92.50 225 PHE A N 1
ATOM 1818 C CA . PHE A 1 225 ? -11.205 8.342 2.009 1.00 92.50 225 PHE A CA 1
ATOM 1819 C C . PHE A 1 225 ? -10.836 9.805 2.358 1.00 92.50 225 PHE A C 1
ATOM 1821 O O . PHE A 1 225 ? -10.225 10.502 1.550 1.00 92.50 225 PHE A O 1
ATOM 1828 N N . ASN A 1 226 ? -11.115 10.249 3.591 1.00 91.50 226 ASN A N 1
ATOM 1829 C CA . ASN A 1 226 ? -10.806 11.598 4.098 1.00 91.50 226 ASN A CA 1
ATOM 1830 C C . ASN A 1 226 ? -9.443 11.681 4.827 1.00 91.50 226 ASN A C 1
ATOM 1832 O O . ASN A 1 226 ? -9.213 12.539 5.682 1.00 91.50 226 ASN A O 1
ATOM 1836 N N . GLY A 1 227 ? -8.531 10.760 4.514 1.00 88.12 227 GLY A N 1
ATOM 1837 C CA . GLY A 1 227 ? -7.276 10.556 5.226 1.00 88.12 227 GLY A CA 1
ATOM 1838 C C . GLY A 1 227 ? -6.270 11.689 5.076 1.00 88.12 227 GLY A C 1
ATOM 1839 O O . GLY A 1 227 ? -5.800 11.990 3.980 1.00 88.12 227 GLY A O 1
ATOM 1840 N N . THR A 1 228 ? -5.836 12.233 6.211 1.00 86.62 228 THR A N 1
ATOM 1841 C CA . THR A 1 228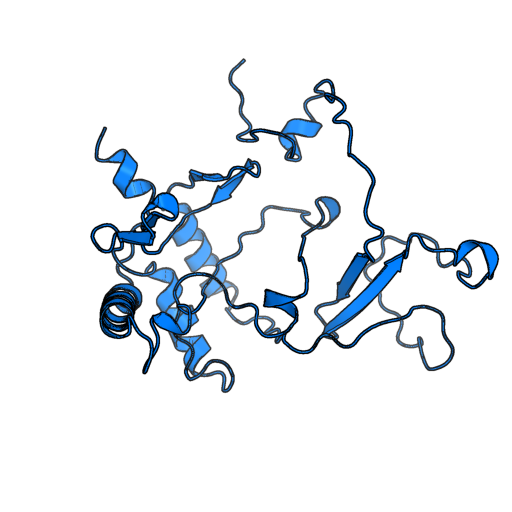 ? -4.664 13.109 6.320 1.00 86.62 228 THR A CA 1
ATOM 1842 C C . THR A 1 228 ? -3.429 12.288 6.691 1.00 86.62 228 THR A C 1
ATOM 1844 O O . THR A 1 228 ? -3.494 11.418 7.560 1.00 86.62 228 THR A O 1
ATOM 1847 N N . ALA A 1 229 ? -2.280 12.567 6.066 1.00 84.12 229 ALA A N 1
ATOM 1848 C CA . ALA A 1 229 ? -1.038 11.868 6.392 1.00 84.12 229 ALA A CA 1
ATOM 1849 C C . ALA A 1 229 ? -0.628 12.107 7.852 1.00 84.12 229 ALA A C 1
ATOM 1851 O O . ALA A 1 229 ? -0.624 13.239 8.345 1.00 84.12 229 ALA A O 1
ATOM 1852 N N . MET A 1 230 ? -0.199 11.039 8.527 1.00 77.00 230 MET A N 1
ATOM 1853 C CA . MET A 1 230 ? 0.072 11.024 9.971 1.00 77.00 230 MET A CA 1
ATOM 1854 C C . MET A 1 230 ? 1.150 12.019 10.429 1.00 77.00 230 MET A C 1
ATOM 1856 O O . MET A 1 230 ? 1.290 12.271 11.628 1.00 77.00 230 MET A O 1
ATOM 1860 N N . GLN A 1 231 ? 1.953 12.547 9.502 1.00 68.06 231 GLN A N 1
ATOM 1861 C CA . GLN A 1 231 ? 3.027 13.499 9.786 1.00 68.06 231 GLN A CA 1
ATOM 1862 C C . GLN A 1 231 ? 2.602 14.961 9.607 1.00 68.06 231 GLN A C 1
ATOM 1864 O O . GLN A 1 231 ? 3.234 15.832 10.196 1.00 68.06 231 GLN A O 1
ATOM 1869 N N . SER A 1 232 ? 1.515 15.233 8.878 1.00 58.06 232 SER A N 1
ATOM 1870 C CA . SER A 1 232 ? 0.914 16.571 8.807 1.00 58.06 232 SER A CA 1
ATOM 1871 C C . SER A 1 232 ? 0.289 16.964 10.149 1.00 58.06 232 SER A C 1
ATOM 1873 O O . SER A 1 232 ? 0.443 18.098 10.585 1.00 58.06 232 SER A O 1
ATOM 1875 N N . ILE A 1 233 ? -0.326 16.000 10.847 1.00 56.38 233 ILE A N 1
ATOM 1876 C CA . ILE A 1 233 ? -0.927 16.188 12.180 1.00 56.38 233 ILE A CA 1
ATOM 1877 C C . ILE A 1 233 ? 0.138 16.614 13.208 1.00 56.38 233 ILE A C 1
ATOM 1879 O O . ILE A 1 233 ? -0.055 17.569 13.949 1.00 56.38 233 ILE A O 1
ATOM 1883 N N . LEU A 1 234 ? 1.311 15.967 13.196 1.00 51.66 234 LEU A N 1
ATOM 1884 C CA . LEU A 1 234 ? 2.414 16.253 14.129 1.00 51.66 234 LEU A CA 1
ATOM 1885 C C . LEU A 1 234 ? 3.057 17.640 13.942 1.00 51.66 234 LEU A C 1
ATOM 1887 O O . LEU A 1 234 ? 3.743 18.116 14.844 1.00 51.66 234 LEU A O 1
ATOM 1891 N N . ASN A 1 235 ? 2.853 18.283 12.790 1.00 45.16 235 ASN A N 1
ATOM 1892 C CA . ASN A 1 235 ? 3.361 19.628 12.510 1.00 45.16 235 ASN A CA 1
ATOM 1893 C C . ASN A 1 235 ? 2.370 20.740 12.905 1.00 45.16 235 ASN A C 1
ATOM 1895 O O . ASN A 1 235 ? 2.717 21.907 12.777 1.00 45.16 235 ASN A O 1
ATOM 1899 N N . LEU A 1 236 ? 1.156 20.394 13.354 1.00 44.41 236 LEU A N 1
ATOM 1900 C CA . LEU A 1 236 ? 0.150 21.345 13.853 1.00 44.41 236 LEU A CA 1
ATOM 1901 C C . LEU A 1 236 ? 0.155 21.468 15.390 1.00 44.41 236 LEU A C 1
ATOM 1903 O O . LEU A 1 236 ? -0.499 22.351 15.933 1.00 44.41 236 LEU A O 1
ATOM 1907 N N . GLU A 1 237 ? 0.887 20.590 16.085 1.00 39.38 237 GLU A N 1
ATOM 1908 C CA . GLU A 1 237 ? 1.018 20.559 17.552 1.00 39.38 237 GLU A CA 1
ATOM 1909 C C . GLU A 1 237 ? 2.340 21.187 18.065 1.00 39.38 237 GLU A C 1
ATOM 1911 O O . GLU A 1 237 ? 2.707 20.964 19.219 1.00 39.38 237 GLU A O 1
ATOM 1916 N N . ASN A 1 238 ? 3.074 21.936 17.225 1.00 33.09 238 ASN A N 1
ATOM 1917 C CA . ASN A 1 238 ? 4.329 22.632 17.572 1.00 33.09 238 ASN A CA 1
ATOM 1918 C C . ASN A 1 238 ? 4.306 24.103 17.138 1.00 33.09 238 ASN A C 1
ATOM 1920 O O . ASN A 1 238 ? 3.904 24.344 15.980 1.00 33.09 238 ASN A O 1
#

Foldseek 3Di:
DDPPFLADPDADAPVRVVVDDPRPDDPPPDDDFDFDWDQDQVVRKTWTPDGPPDPVVVPQPPPPPPDPDPDDDPPPDDDDDIDIDHDPQDDDDPCLDPPVLVVVLVVQVVVADWDADNNRDTDFAAAWDAPPVVRDTDPPLHQAAALSCQVSLVSLCVDPVSVVPQWDFADRDDCCPPVDDDDDDSVNCPDDDDDGTTHADPPLCPVVHVNVVVNVSRSVSHNVNRGDTSVVVVVVVD

Radius of gyration: 21.82 Å; chains: 1; bounding box: 50×52×52 Å

Secondary structure (DSSP, 8-state):
---S----SS---HHHHHS----------------EEEEEGGGTEEEEEE-SSSTTTTT--------------S---SS-S--EEE-TT----TTSS-HHHHHHHHHHHHHSPPEEPTTS-EE---SPEEEGGGTEEE-TT---S-TTHHHHHHHHTTSGGGSS---SS----HHHHHT------GGG--S--------PPPGGGSTTSTTHHHHHHHHHHHTT--PPPHHHHHTS--

Sequence (238 aa):
MEKTCGCKGIRSCILCEKQEKPTKQQNCQKSDCVDIYDFFAIVVKLWLQSSQKSDIDEGKLSNCEIIATPQCCESHDEQGTRKFIHFPGIHIYCDFISETEERRVCDKIYETPFCLSQSGRRKQDYGPKVNFKKKKLKLAEFTGLPEFSKDIYDRMKRVDVLSDFKPVELLVYGPARNKWKHAIHRCDIKDKRIAVTLRELSDEFQKGGSREEEGTNLLEIALTFNGTAMQSILNLEN

pLDDT: mean 70.27, std 19.04, range [33.0, 96.0]

InterPro domains:
  IPR032857 Alpha-ketoglutarate-dependent dioxygenase alkB homologue 4 [PTHR12463] (2-171)
  IPR037151 Alpha-ketoglutarate-dependent dioxygenase AlkB-like superfamily [G3DSA:2.60.120.590] (169-205)